Protein 7OOM (pdb70)

Solvent-accessible surface area: 10851 Å² total; per-residue (Å²): 33,41,105,72,81,108,39,6,57,44,0,0,146,28,0,21,62,43,0,90,92,51,74,39,21,53,92,79,6,10,38,5,0,46,22,0,0,40,1,0,6,82,11,48,112,217,96,42,176,15,27,45,59,0,9,31,1,0,0,0,0,0,0,0,0,0,0,17,25,44,16,105,56,83,23,27,113,132,18,14,77,31,0,4,76,5,0,83,74,0,0,82,87,40,53,71,44,45,36,110,49,5,5,109,1,0,57,65,0,6,117,29,0,50,138,10,110,22,33,181,57,78,81,95,120,35,3,72,38,3,0,157,26,0,21,67,35,0,91,93,50,64,39,17,53,91,88,5,13,93,2,0,56,52,6,0,64,25,0,24,124,1,17,72,92,1,63,47,191,121,61,27,173,16,1,42,68,0,3,35,0,0,0,0,0,0,0,0,0,0,0,16,21,50,12,96,48,83,44,23,121,129,16,12,84,33,0,2,82,3,0,73,70,0,4,91,89,35,72,60,49,50,51,76,60,6,0,91,2,0,45,37,1,0,110,19,0,58,150,14,119,23,28,144,169

B-factor: mean 28.58, std 12.93, range [10.15, 85.31]

Nearest PDB structures (foldseek):
  7oom-assembly1_B  TM=1.008E+00  e=5.557E-17  Trichonephila clavipes
  7oom-assembly1_A  TM=9.884E-01  e=1.045E-13  Trichonephila clavipes
  7a0o-assembly1_B  TM=9.320E-01  e=1.085E-11  Trichonephila clavipes
  7a0i-assembly1_A  TM=8.423E-01  e=6.547E-11  Trichonephila clavipes
  8gs7-assembly1_A  TM=8.095E-01  e=1.715E-04  Trichonephila clavipes

Sequence (245 aa):
PFSNPNTAEAFARSFVSNIVSSGEFGAQGAEDFDDIIQSLIQAQSHDTKAKAKAMQVALASSSIAELVIIAESSGGDVQQRKTNVISNNALRNALMSTTGSPNNEEFVHEVQDLIQMLSQEQINEFSNPNTAEEAFARSFVSSNIVSSSGEFGAQGAEDFDDIIQSLIQAQSMMGKGRHDTKAKAKAMQVALASSSIAELVIIAESSGGDVQRKTNVISNALRNALMSSTTGSPNNEEFVHEVQDLIQMLSQEQINEV

Structure (mmCIF, N/CA/C/O backbone):
data_7OOM
#
_entry.id   7OOM
#
_cell.length_a   41.878
_cell.length_b   58.890
_cell.length_c   46.330
_cell.angle_alpha   90.000
_cell.angle_beta   106.650
_cell.angle_gamma   90.000
#
_symmetry.space_group_name_H-M   'P 1 21 1'
#
loop_
_entity.id
_entity.type
_entity.pdbx_description
1 polymer 'Flagelliform spidroin variant 1'
2 water water
#
loop_
_atom_site.group_PDB
_atom_site.id
_atom_site.type_symbol
_atom_site.label_atom_id
_atom_site.label_alt_id
_atom_site.label_comp_id
_atom_site.label_asym_id
_atom_site.label_entity_id
_atom_site.label_seq_id
_atom_site.pdbx_PDB_ins_code
_atom_site.Cartn_x
_atom_site.Cartn_y
_atom_site.Cartn_z
_atom_site.occupancy
_atom_site.B_iso_or_equiv
_atom_site.auth_seq_id
_atom_site.auth_comp_id
_atom_site.auth_asym_id
_atom_site.auth_atom_id
_atom_site.pdbx_PDB_model_num
ATOM 1 N N . PRO A 1 10 ? 21.984 -4.977 25.504 1.00 62.42 10 PRO A N 1
ATOM 2 C CA . PRO A 1 10 ? 21.224 -6.160 25.066 1.00 60.94 10 PRO A CA 1
ATOM 3 C C . PRO A 1 10 ? 21.633 -6.772 23.719 1.00 57.93 10 PRO A C 1
ATOM 4 O O . PRO A 1 10 ? 21.214 -7.883 23.458 1.00 55.45 10 PRO A O 1
ATOM 8 N N . PHE A 1 11 ? 22.368 -6.041 22.880 1.00 57.11 11 PHE A N 1
ATOM 9 C CA . PHE A 1 11 ? 22.798 -6.506 21.531 1.00 62.79 11 PHE A CA 1
ATOM 10 C C . PHE A 1 11 ? 24.215 -7.088 21.657 1.00 62.04 11 PHE A C 1
ATOM 11 O O . PHE A 1 11 ? 24.890 -7.294 20.644 1.00 57.99 11 PHE A O 1
ATOM 19 N N . SER A 1 12 ? 24.621 -7.389 22.896 1.00 66.72 12 SER A N 1
ATOM 20 C CA . SER A 1 12 ? 25.892 -8.071 23.259 1.00 72.34 12 SER A CA 1
ATOM 21 C C . SER A 1 12 ? 25.867 -9.503 22.715 1.00 68.89 12 SER A C 1
ATOM 22 O O . SER A 1 12 ? 26.706 -9.848 21.855 1.00 74.89 12 SER A O 1
ATOM 25 N N . ASN A 1 13 ? 24.907 -10.277 23.215 1.00 60.73 13 ASN A N 1
ATOM 26 C CA . ASN A 1 13 ? 24.676 -11.714 22.938 1.00 57.74 13 ASN A CA 1
ATOM 27 C C . ASN A 1 13 ? 23.706 -11.819 21.762 1.00 46.52 13 ASN A C 1
ATOM 28 O O . ASN A 1 13 ? 22.626 -11.240 21.811 1.00 40.85 13 ASN A O 1
ATOM 33 N N . PRO A 1 14 ? 24.004 -12.590 20.694 1.00 40.68 14 PRO A N 1
ATOM 34 C CA . PRO A 1 14 ? 23.001 -12.874 19.670 1.00 42.93 14 PRO A CA 1
ATOM 35 C C . PRO A 1 14 ? 21.736 -13.561 20.218 1.00 40.99 14 PRO A C 1
ATOM 36 O O . PRO A 1 14 ? 20.697 -13.395 19.606 1.00 35.72 14 PRO A O 1
ATOM 40 N N . ASN A 1 15 ? 21.816 -14.267 21.353 1.00 37.54 15 ASN A N 1
ATOM 41 C CA . ASN A 1 15 ? 20.631 -14.937 21.968 1.00 39.14 15 ASN A CA 1
ATOM 42 C C . ASN A 1 15 ? 19.773 -13.945 22.774 1.00 32.06 15 ASN A C 1
ATOM 43 O O . ASN A 1 15 ? 18.519 -14.025 22.716 1.00 29.16 15 ASN A O 1
ATOM 48 N N . THR A 1 16 ? 20.400 -13.061 23.543 1.00 28.34 16 THR A N 1
ATOM 49 C CA . THR A 1 16 ? 19.732 -11.919 24.211 1.00 28.05 16 THR A CA 1
ATOM 50 C C . THR A 1 16 ? 19.010 -11.071 23.159 1.00 29.26 16 THR A C 1
ATOM 51 O O . THR A 1 16 ? 17.849 -10.639 23.409 1.00 23.16 16 THR A O 1
ATOM 55 N N . ALA A 1 17 ? 19.684 -10.801 22.039 1.00 28.42 17 ALA A N 1
ATOM 56 C CA . ALA A 1 17 ? 19.115 -9.961 20.953 1.00 27.32 17 ALA A CA 1
ATOM 57 C C . ALA A 1 17 ? 17.862 -10.655 20.405 1.00 26.23 17 ALA A C 1
ATOM 58 O O . ALA A 1 17 ? 16.808 -10.009 20.351 1.00 29.66 17 ALA A O 1
ATOM 60 N N . GLU A 1 18 ? 17.970 -11.942 20.058 1.00 28.94 18 GLU A N 1
ATOM 61 C CA . GLU A 1 18 ? 16.848 -12.793 19.571 1.00 31.46 18 GLU A CA 1
ATOM 62 C C . GLU A 1 18 ? 15.695 -12.741 20.601 1.00 30.59 18 GLU A C 1
ATOM 63 O O . GLU A 1 18 ? 14.511 -12.641 20.189 1.00 26.07 18 GLU A O 1
ATOM 69 N N . ALA A 1 19 ? 15.999 -12.795 21.906 1.00 26.38 19 ALA A N 1
ATOM 70 C CA . ALA A 1 19 ? 14.976 -12.859 22.970 1.00 27.36 19 ALA A CA 1
ATOM 71 C C . ALA A 1 19 ? 14.281 -11.500 23.137 1.00 24.45 19 ALA A C 1
ATOM 72 O O . ALA A 1 19 ? 13.045 -11.452 23.251 1.00 25.37 19 ALA A O 1
ATOM 74 N N . PHE A 1 20 ? 15.035 -10.405 23.109 1.00 25.22 20 PHE A N 1
ATOM 75 C CA . PHE A 1 20 ? 14.512 -9.017 23.104 1.00 24.82 20 PHE A CA 1
ATOM 76 C C . PHE A 1 20 ? 13.537 -8.777 21.923 1.00 26.44 20 PHE A C 1
ATOM 77 O O . PHE A 1 20 ? 12.432 -8.164 22.113 1.00 24.11 20 PHE A O 1
ATOM 85 N N . ALA A 1 21 ? 13.928 -9.204 20.724 1.00 26.22 21 ALA A N 1
ATOM 86 C CA . ALA A 1 21 ? 13.139 -9.029 19.486 1.00 27.46 21 ALA A CA 1
ATOM 87 C C . ALA A 1 21 ? 11.789 -9.721 19.659 1.00 30.14 21 ALA A C 1
ATOM 88 O O . ALA A 1 21 ? 10.756 -9.026 19.459 1.00 30.92 21 ALA A O 1
ATOM 90 N N . ARG A 1 22 ? 11.787 -11.011 20.050 1.00 26.35 22 ARG A N 1
ATOM 91 C CA . ARG A 1 22 ? 10.541 -11.801 20.267 1.00 25.80 22 ARG A CA 1
ATOM 92 C C . ARG A 1 22 ? 9.646 -11.053 21.268 1.00 22.33 22 ARG A C 1
ATOM 93 O O . ARG A 1 22 ? 8.441 -10.915 21.035 1.00 22.10 22 ARG A O 1
ATOM 101 N N . SER A 1 23 ? 10.209 -10.558 22.362 1.00 23.03 23 SER A N 1
ATOM 102 C CA . SER A 1 23 ? 9.473 -9.897 23.452 1.00 23.30 23 SER A CA 1
ATOM 103 C C . SER A 1 23 ? 8.943 -8.528 23.000 1.00 21.88 23 SER A C 1
ATOM 104 O O . SER A 1 23 ? 7.786 -8.199 23.351 1.00 21.00 23 SER A O 1
ATOM 107 N N . PHE A 1 24 ? 9.720 -7.747 22.243 1.00 19.58 24 PHE A N 1
ATOM 108 C CA . PHE A 1 24 ? 9.274 -6.422 21.720 1.00 21.97 24 PHE A CA 1
ATOM 109 C C . PHE A 1 24 ? 8.053 -6.603 20.786 1.00 19.63 24 PHE A C 1
ATOM 110 O O . PHE A 1 24 ? 7.041 -5.890 20.956 1.00 19.76 24 PHE A O 1
ATOM 118 N N . VAL A 1 25 ? 8.141 -7.532 19.848 1.00 20.61 25 VAL A N 1
ATOM 119 C CA . VAL A 1 25 ? 7.084 -7.811 18.831 1.00 22.55 25 VAL A CA 1
ATOM 120 C C . VAL A 1 25 ? 5.830 -8.292 19.588 1.00 24.23 25 VAL A C 1
ATOM 121 O O . VAL A 1 25 ? 4.723 -7.805 19.311 1.00 17.63 25 VAL A O 1
ATOM 125 N N . SER A 1 26 ? 5.986 -9.137 20.614 1.00 22.47 26 SER A N 1
ATOM 126 C CA . SER A 1 26 ? 4.839 -9.534 21.464 1.00 23.56 26 SER A CA 1
ATOM 127 C C . SER A 1 26 ? 4.197 -8.292 22.105 1.00 21.59 26 SER A C 1
ATOM 128 O O . SER A 1 26 ? 2.935 -8.188 22.188 1.00 22.87 26 SER A O 1
ATOM 131 N N . ASN A 1 27 ? 4.998 -7.336 22.562 1.00 20.53 27 ASN A N 1
ATOM 132 C CA . ASN A 1 27 ? 4.482 -6.108 23.228 1.00 21.42 27 ASN A CA 1
ATOM 133 C C . ASN A 1 27 ? 3.721 -5.259 22.203 1.00 21.63 27 ASN A C 1
ATOM 134 O O . ASN A 1 27 ? 2.705 -4.646 22.556 1.00 21.48 27 ASN A O 1
ATOM 139 N N . ILE A 1 28 ? 4.201 -5.249 20.964 1.00 21.62 28 ILE A N 1
ATOM 140 C CA . ILE A 1 28 ? 3.526 -4.521 19.841 1.00 20.96 28 ILE A CA 1
ATOM 141 C C . ILE A 1 28 ? 2.161 -5.175 19.564 1.00 21.92 28 ILE A C 1
ATOM 142 O O . ILE A 1 28 ? 1.140 -4.443 19.529 1.00 24.82 28 ILE A O 1
ATOM 147 N N . VAL A 1 29 ? 2.140 -6.492 19.417 1.00 25.43 29 VAL A N 1
ATOM 148 C CA . VAL A 1 29 ? 0.883 -7.264 19.156 1.00 26.23 29 VAL A CA 1
ATOM 149 C C . VAL A 1 29 ? -0.109 -6.954 20.283 1.00 28.07 29 VAL A C 1
ATOM 150 O O . VAL A 1 29 ? -1.287 -6.651 19.996 1.00 26.69 29 VAL A O 1
ATOM 154 N N . SER A 1 30 ? 0.330 -6.960 21.543 1.00 27.18 30 SER A N 1
ATOM 155 C CA . SER A 1 30 ? -0.595 -6.847 22.693 1.00 28.57 30 SER A CA 1
ATOM 156 C C . SER A 1 30 ? -1.160 -5.437 22.810 1.00 26.52 30 SER A C 1
ATOM 157 O O . SER A 1 30 ? -2.104 -5.286 23.556 1.00 27.18 30 SER A O 1
ATOM 160 N N . SER A 1 31 ? -0.549 -4.399 22.211 1.00 24.63 31 SER A N 1
ATOM 161 C CA . SER A 1 31 ? -0.961 -2.992 22.436 1.00 22.34 31 SER A CA 1
ATOM 162 C C . SER A 1 31 ? -2.364 -2.700 21.876 1.00 23.41 31 SER A C 1
ATOM 163 O O . SER A 1 31 ? -2.979 -1.722 22.331 1.00 25.70 31 SER A O 1
ATOM 166 N N . GLY A 1 32 ? -2.775 -3.406 20.831 1.00 25.20 32 GLY A N 1
ATOM 167 C CA . GLY A 1 32 ? -3.984 -3.101 20.019 1.00 26.52 32 GLY A CA 1
ATOM 168 C C . GLY A 1 32 ? -3.847 -1.876 19.120 1.00 27.26 32 GLY A C 1
ATOM 169 O O . GLY A 1 32 ? -4.894 -1.372 18.616 1.00 25.18 32 GLY A O 1
ATOM 170 N N . GLU A 1 33 ? -2.632 -1.359 18.919 1.00 25.46 33 GLU A N 1
ATOM 171 C CA . GLU A 1 33 ? -2.392 -0.122 18.120 1.00 26.88 33 GLU A CA 1
ATOM 172 C C . GLU A 1 33 ? -1.999 -0.501 16.688 1.00 28.71 33 GLU A C 1
ATOM 173 O O . GLU A 1 33 ? -2.085 0.374 15.795 1.00 27.23 33 GLU A O 1
ATOM 179 N N . PHE A 1 34 ? -1.536 -1.737 16.476 1.00 25.17 34 PHE A N 1
ATOM 180 C CA . PHE A 1 34 ? -1.027 -2.196 15.160 1.00 27.65 34 PHE A CA 1
ATOM 181 C C . PHE A 1 34 ? -1.748 -3.476 14.741 1.00 27.46 34 PHE A C 1
ATOM 182 O O . PHE A 1 34 ? -1.936 -4.403 15.505 1.00 31.24 34 PHE A O 1
ATOM 190 N N . GLY A 1 35 ? -2.124 -3.540 13.486 1.00 26.73 35 GLY A N 1
ATOM 191 C CA . GLY A 1 35 ? -2.760 -4.724 12.927 1.00 26.44 35 GLY A CA 1
ATOM 192 C C . GLY A 1 35 ? -1.719 -5.809 12.729 1.00 27.68 35 GLY A C 1
ATOM 193 O O . GLY A 1 35 ? -0.552 -5.629 13.198 1.00 24.92 35 GLY A O 1
ATOM 194 N N . ALA A 1 36 ? -2.167 -6.864 12.069 1.00 27.91 36 ALA A N 1
ATOM 195 C CA . ALA A 1 36 ? -1.396 -8.015 11.580 1.00 28.55 36 ALA A CA 1
ATOM 196 C C . ALA A 1 36 ? -0.179 -7.499 10.812 1.00 29.74 36 ALA A C 1
ATOM 197 O O . ALA A 1 36 ? 0.917 -7.883 11.158 1.00 26.47 36 ALA A O 1
ATOM 199 N N . GLN A 1 37 ? -0.391 -6.627 9.829 1.00 33.32 37 GLN A N 1
ATOM 200 C CA . GLN A 1 37 ? 0.676 -6.277 8.855 1.00 34.46 37 GLN A CA 1
ATOM 201 C C . GLN A 1 37 ? 1.688 -5.377 9.578 1.00 28.49 37 GLN A C 1
ATOM 202 O O . GLN A 1 37 ? 2.877 -5.543 9.325 1.00 26.75 37 GLN A O 1
ATOM 208 N N . GLY A 1 38 ? 1.229 -4.461 10.435 1.00 24.93 38 GLY A N 1
ATOM 209 C CA . GLY A 1 38 ? 2.097 -3.585 11.234 1.00 25.27 38 GLY A CA 1
ATOM 210 C C . GLY A 1 38 ? 3.006 -4.370 12.166 1.00 24.19 38 GLY A C 1
ATOM 211 O O . GLY A 1 38 ? 4.225 -4.109 12.190 1.00 20.35 38 GLY A O 1
ATOM 212 N N . ALA A 1 39 ? 2.475 -5.341 12.914 1.00 21.48 39 ALA A N 1
ATOM 213 C CA . ALA A 1 39 ? 3.311 -6.150 13.831 1.00 23.63 39 ALA A CA 1
ATOM 214 C C . ALA A 1 39 ? 4.360 -6.946 13.030 1.00 22.50 39 ALA A C 1
ATOM 215 O O . ALA A 1 39 ? 5.535 -7.007 13.480 1.00 23.03 39 ALA A O 1
ATOM 217 N N . GLU A 1 40 ? 3.945 -7.517 11.903 1.00 22.44 40 GLU A N 1
ATOM 218 C CA . GLU A 1 40 ? 4.784 -8.268 10.940 1.00 25.71 40 GLU A CA 1
ATOM 219 C C . GLU A 1 40 ? 5.872 -7.335 10.386 1.00 21.96 40 GLU A C 1
ATOM 220 O O . GLU A 1 40 ? 7.023 -7.792 10.297 1.00 21.14 40 GLU A O 1
ATOM 226 N N . ASP A 1 41 ? 5.524 -6.074 10.080 1.00 22.20 41 ASP A N 1
ATOM 227 C CA . ASP A 1 41 ? 6.495 -5.063 9.565 1.00 20.72 41 ASP A CA 1
ATOM 228 C C . ASP A 1 41 ? 7.596 -4.976 10.631 1.00 20.09 41 ASP A C 1
ATOM 229 O O . ASP A 1 41 ? 8.801 -5.183 10.304 1.00 19.71 41 ASP A O 1
ATOM 234 N N . PHE A 1 42 ? 7.233 -4.727 11.896 1.00 19.23 42 PHE A N 1
ATOM 235 C CA . PHE A 1 42 ? 8.252 -4.592 12.957 1.00 18.73 42 PHE A CA 1
ATOM 236 C C . PHE A 1 42 ? 9.056 -5.886 12.996 1.00 18.10 42 PHE A C 1
ATOM 237 O O . PHE A 1 42 ? 10.251 -5.820 13.222 1.00 16.16 42 PHE A O 1
ATOM 245 N N . ASP A 1 43 ? 8.391 -7.042 12.928 1.00 19.12 43 ASP A N 1
ATOM 246 C CA . ASP A 1 43 ? 9.090 -8.329 13.164 1.00 21.18 43 ASP A CA 1
ATOM 247 C C . ASP A 1 43 ? 10.131 -8.531 12.063 1.00 19.36 43 ASP A C 1
ATOM 248 O O . ASP A 1 43 ? 11.255 -8.930 12.413 1.00 20.04 43 ASP A O 1
ATOM 253 N N . ASP A 1 44 ? 9.731 -8.313 10.804 1.00 17.75 44 ASP A N 1
ATOM 254 C CA . ASP A 1 44 ? 10.591 -8.565 9.621 1.00 18.59 44 ASP A CA 1
ATOM 255 C C . ASP A 1 44 ? 11.814 -7.646 9.787 1.00 17.67 44 ASP A C 1
ATOM 256 O O . ASP A 1 44 ? 12.990 -8.056 9.508 1.00 13.29 44 ASP A O 1
ATOM 261 N N . ILE A 1 45 ? 11.577 -6.411 10.222 1.00 16.25 45 ILE A N 1
ATOM 262 C CA . ILE A 1 45 ? 12.671 -5.400 10.176 1.00 16.53 45 ILE A CA 1
ATOM 263 C C . ILE A 1 45 ? 13.634 -5.678 11.330 1.00 15.63 45 ILE A C 1
ATOM 264 O O . ILE A 1 45 ? 14.862 -5.691 11.136 1.00 16.74 45 ILE A O 1
ATOM 269 N N . ILE A 1 46 ? 13.093 -5.937 12.515 1.00 17.64 46 ILE A N 1
ATOM 270 C CA . ILE A 1 46 ? 13.936 -6.118 13.724 1.00 20.37 46 ILE A CA 1
ATOM 271 C C . ILE A 1 46 ? 14.722 -7.432 13.543 1.00 19.39 46 ILE A C 1
ATOM 272 O O . ILE A 1 46 ? 15.942 -7.468 13.885 1.00 18.91 46 ILE A O 1
ATOM 277 N N . GLN A 1 47 ? 14.075 -8.456 12.979 1.00 23.34 47 GLN A N 1
ATOM 278 C CA . GLN A 1 47 ? 14.697 -9.814 12.835 1.00 23.17 47 GLN A CA 1
ATOM 279 C C . GLN A 1 47 ? 15.885 -9.693 11.872 1.00 24.33 47 GLN A C 1
ATOM 280 O O . GLN A 1 47 ? 16.966 -10.235 12.129 1.00 23.93 47 GLN A O 1
ATOM 286 N N . SER A 1 48 ? 15.685 -8.951 10.793 1.00 23.20 48 SER A N 1
ATOM 287 C CA . SER A 1 48 ? 16.682 -8.701 9.740 1.00 23.24 48 SER A CA 1
ATOM 288 C C . SER A 1 48 ? 17.878 -7.989 10.351 1.00 20.16 48 SER A C 1
ATOM 289 O O . SER A 1 48 ? 19.038 -8.354 10.087 1.00 20.41 48 SER A O 1
ATOM 292 N N . LEU A 1 49 ? 17.619 -6.946 11.101 1.00 19.33 49 LEU A N 1
ATOM 293 C CA . LEU A 1 49 ? 18.765 -6.149 11.590 1.00 22.61 49 LEU A CA 1
ATOM 294 C C . LEU A 1 49 ? 19.496 -6.915 12.696 1.00 22.02 49 LEU A C 1
ATOM 295 O O . LEU A 1 49 ? 20.721 -6.805 12.763 1.00 21.62 49 LEU A O 1
ATOM 300 N N . ILE A 1 50 ? 18.771 -7.682 13.516 1.00 22.56 50 ILE A N 1
ATOM 301 C CA . ILE A 1 50 ? 19.385 -8.494 14.609 1.00 27.81 50 ILE A CA 1
ATOM 302 C C . ILE A 1 50 ? 20.320 -9.486 13.938 1.00 24.66 50 ILE A C 1
ATOM 303 O O . ILE A 1 50 ? 21.473 -9.613 14.375 1.00 25.70 50 ILE A O 1
ATOM 308 N N . GLN A 1 51 ? 19.848 -10.143 12.882 1.00 28.38 51 GLN A N 1
ATOM 309 C CA . GLN A 1 51 ? 20.610 -11.212 12.188 1.00 34.30 51 GLN A CA 1
ATOM 310 C C . GLN A 1 51 ? 21.878 -10.620 11.567 1.00 38.45 51 GLN A C 1
ATOM 311 O O . GLN A 1 51 ? 22.933 -11.257 11.722 1.00 39.11 51 GLN A O 1
ATOM 317 N N . ALA A 1 52 ? 21.775 -9.456 10.920 1.00 40.68 52 ALA A N 1
ATOM 318 C CA . ALA A 1 52 ? 22.908 -8.698 10.330 1.00 47.67 52 ALA A CA 1
ATOM 319 C C . ALA A 1 52 ? 23.943 -8.323 11.405 1.00 50.86 52 ALA A C 1
ATOM 320 O O . ALA A 1 52 ? 25.137 -8.449 11.111 1.00 56.79 52 ALA A O 1
ATOM 322 N N . GLN A 1 53 ? 23.510 -7.865 12.586 1.00 46.91 53 GLN A N 1
ATOM 323 C CA . GLN A 1 53 ? 24.416 -7.431 13.683 1.00 50.08 53 GLN A CA 1
ATOM 324 C C . GLN A 1 53 ? 25.451 -8.522 13.965 1.00 51.73 53 GLN A C 1
ATOM 325 O O . GLN A 1 53 ? 26.448 -8.199 14.625 1.00 54.89 53 GLN A O 1
ATOM 331 N N . SER A 1 54 ? 25.218 -9.759 13.517 1.00 49.79 54 SER A N 1
ATOM 332 C CA . SER A 1 54 ? 26.213 -10.866 13.543 1.00 53.30 54 SER A CA 1
ATOM 333 C C . SER A 1 54 ? 27.187 -10.699 12.374 1.00 52.24 54 SER A C 1
ATOM 334 O O . SER A 1 54 ? 28.212 -10.037 12.604 1.00 48.84 54 SER A O 1
ATOM 337 N N . HIS A 1 60 ? 35.985 -9.558 12.834 1.00 63.05 60 HIS A N 1
ATOM 338 C CA . HIS A 1 60 ? 36.020 -9.208 14.281 1.00 63.55 60 HIS A CA 1
ATOM 339 C C . HIS A 1 60 ? 35.353 -7.844 14.537 1.00 57.03 60 HIS A C 1
ATOM 340 O O . HIS A 1 60 ? 35.492 -6.910 13.706 1.00 46.63 60 HIS A O 1
ATOM 347 N N . ASP A 1 61 ? 34.666 -7.727 15.673 1.00 48.20 61 ASP A N 1
ATOM 348 C CA . ASP A 1 61 ? 33.833 -6.545 16.014 1.00 47.91 61 ASP A CA 1
ATOM 349 C C . ASP A 1 61 ? 34.770 -5.374 16.346 1.00 41.24 61 ASP A C 1
ATOM 350 O O . ASP A 1 61 ? 35.890 -5.594 16.855 1.00 36.32 61 ASP A O 1
ATOM 355 N N . THR A 1 62 ? 34.337 -4.156 16.059 1.00 34.43 62 THR A N 1
ATOM 356 C CA . THR A 1 62 ? 34.937 -2.932 16.613 1.00 27.41 62 THR A CA 1
ATOM 357 C C . THR A 1 62 ? 33.830 -2.178 17.354 1.00 26.02 62 THR A C 1
ATOM 358 O O . THR A 1 62 ? 32.641 -2.427 17.062 1.00 21.92 62 THR A O 1
ATOM 362 N N . LYS A 1 63 ? 34.195 -1.310 18.291 1.00 23.76 63 LYS A N 1
ATOM 363 C CA . LYS A 1 63 ? 33.223 -0.409 18.951 1.00 23.96 63 LYS A CA 1
ATOM 364 C C . LYS A 1 63 ? 32.471 0.423 17.896 1.00 21.06 63 LYS A C 1
ATOM 365 O O . LYS A 1 63 ? 31.247 0.668 18.103 1.00 20.08 63 LYS A O 1
ATOM 371 N N . ALA A 1 64 ? 33.162 0.985 16.911 1.00 18.56 64 ALA A N 1
ATOM 372 C CA . ALA A 1 64 ? 32.527 1.804 15.843 1.00 18.87 64 ALA A CA 1
ATOM 373 C C . ALA A 1 64 ? 31.385 1.018 15.166 1.00 18.70 64 ALA A C 1
ATOM 374 O O . ALA A 1 64 ? 30.309 1.586 14.899 1.00 15.44 64 ALA A O 1
ATOM 376 N N . LYS A 1 65 ? 31.623 -0.244 14.823 1.00 18.23 65 LYS A N 1
ATOM 377 C CA . LYS A 1 65 ? 30.629 -1.069 14.072 1.00 19.12 65 LYS A CA 1
ATOM 378 C C . LYS A 1 65 ? 29.425 -1.375 14.971 1.00 17.31 65 LYS A C 1
ATOM 379 O O . LYS A 1 65 ? 28.261 -1.415 14.487 1.00 16.45 65 LYS A O 1
ATOM 385 N N . ALA A 1 66 ? 29.677 -1.641 16.234 1.00 16.32 66 ALA A N 1
ATOM 386 C CA . ALA A 1 66 ? 28.613 -1.904 17.216 1.00 18.90 66 ALA A CA 1
ATOM 387 C C . ALA A 1 66 ? 27.735 -0.664 17.292 1.00 17.21 66 ALA A C 1
ATOM 388 O O . ALA A 1 66 ? 26.500 -0.818 17.329 1.00 18.07 66 ALA A O 1
ATOM 390 N N . LYS A 1 67 ? 28.337 0.523 17.371 1.00 17.65 67 LYS A N 1
ATOM 391 C CA . LYS A 1 67 ? 27.539 1.771 17.450 1.00 16.82 67 LYS A CA 1
ATOM 392 C C . LYS A 1 67 ? 26.690 1.884 16.169 1.00 15.40 67 LYS A C 1
ATOM 393 O O . LYS A 1 67 ? 25.518 2.236 16.265 1.00 14.58 67 LYS A O 1
ATOM 399 N N . ALA A 1 68 ? 27.233 1.554 14.997 1.00 13.01 68 ALA A N 1
ATOM 400 C CA . ALA A 1 68 ? 26.546 1.766 13.695 1.00 14.38 68 ALA A CA 1
ATOM 401 C C . ALA A 1 68 ? 25.324 0.857 13.662 1.00 14.08 68 ALA A C 1
ATOM 402 O O . ALA A 1 68 ? 24.266 1.280 13.218 1.00 12.97 68 ALA A O 1
ATOM 404 N N . MET A 1 69 ? 25.509 -0.374 14.097 1.00 15.13 69 MET A N 1
ATOM 405 C CA . MET A 1 69 ? 24.395 -1.352 14.111 1.00 15.21 69 MET A CA 1
ATOM 406 C C . MET A 1 69 ? 23.312 -0.952 15.121 1.00 14.68 69 MET A C 1
ATOM 407 O O . MET A 1 69 ? 22.133 -1.203 14.805 1.00 15.50 69 MET A O 1
ATOM 412 N N . GLN A 1 70 ? 23.670 -0.404 16.277 1.00 15.37 70 GLN A N 1
ATOM 413 C CA . GLN A 1 70 ? 22.678 0.021 17.304 1.00 16.50 70 GLN A CA 1
ATOM 414 C C . GLN A 1 70 ? 21.845 1.176 16.763 1.00 15.14 70 GLN A C 1
ATOM 415 O O . GLN A 1 70 ? 20.612 1.164 16.861 1.00 14.17 70 GLN A O 1
ATOM 421 N N . VAL A 1 71 ? 22.504 2.116 16.107 1.00 13.88 71 VAL A N 1
ATOM 422 C CA . VAL A 1 71 ? 21.798 3.230 15.428 1.00 12.84 71 VAL A CA 1
ATOM 423 C C . VAL A 1 71 ? 20.966 2.723 14.258 1.00 12.09 71 VAL A C 1
ATOM 424 O O . VAL A 1 71 ? 19.870 3.174 14.119 1.00 10.98 71 VAL A O 1
ATOM 428 N N . ALA A 1 72 ? 21.415 1.753 13.480 1.00 12.29 72 ALA A N 1
ATOM 429 C CA . ALA A 1 72 ? 20.630 1.209 12.357 1.00 11.96 72 ALA A CA 1
ATOM 430 C C . ALA A 1 72 ? 19.338 0.606 12.945 1.00 11.84 72 ALA A C 1
ATOM 431 O O . ALA A 1 72 ? 18.258 0.875 12.415 1.00 10.99 72 ALA A O 1
ATOM 433 N N . LEU A 1 73 ? 19.426 -0.055 14.100 1.00 11.99 73 LEU A N 1
ATOM 434 C CA . LEU A 1 73 ? 18.207 -0.711 14.658 1.00 13.69 73 LEU A CA 1
ATOM 435 C C . LEU A 1 73 ? 17.261 0.389 15.163 1.00 13.10 73 LEU A C 1
ATOM 436 O O . LEU A 1 73 ? 16.040 0.288 14.901 1.00 12.62 73 LEU A O 1
ATOM 441 N N . ALA A 1 74 ? 17.795 1.343 15.929 1.00 11.25 74 ALA A N 1
ATOM 442 C CA . ALA A 1 74 ? 17.003 2.474 16.475 1.00 11.54 74 ALA A CA 1
ATOM 443 C C . ALA A 1 74 ? 16.274 3.202 15.340 1.00 12.60 74 ALA A C 1
ATOM 444 O O . ALA A 1 74 ? 15.063 3.545 15.480 1.00 12.94 74 ALA A O 1
ATOM 446 N N A SER A 1 75 ? 17.000 3.509 14.262 0.50 12.27 75 SER A N 1
ATOM 447 N N B SER A 1 75 ? 16.991 3.524 14.261 0.50 12.69 75 SER A N 1
ATOM 448 C CA A SER A 1 75 ? 16.494 4.280 13.088 0.50 12.27 75 SER A CA 1
ATOM 449 C CA B SER A 1 75 ? 16.446 4.283 13.095 0.50 12.93 75 SER A CA 1
ATOM 450 C C A SER A 1 75 ? 15.401 3.491 12.350 0.50 12.11 75 SER A C 1
ATOM 451 C C B SER A 1 75 ? 15.352 3.479 12.391 0.50 12.44 75 SER A C 1
ATOM 452 O O A SER A 1 75 ? 14.441 4.105 11.857 0.50 11.63 75 SER A O 1
ATOM 453 O O B SER A 1 75 ? 14.359 4.071 11.942 0.50 11.88 75 SER A O 1
ATOM 458 N N . SER A 1 76 ? 15.541 2.173 12.248 1.00 13.44 76 SER A N 1
ATOM 459 C CA . SER A 1 76 ? 14.577 1.299 11.548 1.00 13.10 76 SER A CA 1
ATOM 460 C C . SER A 1 76 ? 13.261 1.322 12.344 1.00 13.41 76 SER A C 1
ATOM 461 O O . SER A 1 76 ? 12.147 1.407 11.755 1.00 12.47 76 SER A O 1
ATOM 464 N N . ILE A 1 77 ? 13.356 1.289 13.678 1.00 13.17 77 ILE A N 1
ATOM 465 C CA . ILE A 1 77 ? 12.148 1.250 14.534 1.00 12.78 77 ILE A CA 1
ATOM 466 C C . ILE A 1 77 ? 11.472 2.617 14.404 1.00 12.42 77 ILE A C 1
ATOM 467 O O . ILE A 1 77 ? 10.248 2.677 14.236 1.00 11.70 77 ILE A O 1
ATOM 472 N N . ALA A 1 78 ? 12.246 3.701 14.471 1.00 12.31 78 ALA A N 1
ATOM 473 C CA . ALA A 1 78 ? 11.715 5.072 14.395 1.00 11.41 78 ALA A CA 1
ATOM 474 C C . ALA A 1 78 ? 10.997 5.291 13.060 1.00 12.86 78 ALA A C 1
ATOM 475 O O . ALA A 1 78 ? 9.921 5.951 13.056 1.00 12.34 78 ALA A O 1
ATOM 477 N N . GLU A 1 79 ? 11.612 4.881 11.957 1.00 12.10 79 GLU A N 1
ATOM 478 C CA . GLU A 1 79 ? 11.053 5.073 10.600 1.00 13.65 79 GLU A CA 1
ATOM 479 C C . GLU A 1 79 ? 9.757 4.271 10.445 1.00 13.26 79 GLU A C 1
ATOM 480 O O . GLU A 1 79 ? 8.804 4.801 9.879 1.00 14.48 79 GLU A O 1
ATOM 486 N N . LEU A 1 80 ? 9.666 3.085 11.034 1.00 14.99 80 LEU A N 1
ATOM 487 C CA . LEU A 1 80 ? 8.403 2.308 11.006 1.00 15.06 80 LEU A CA 1
ATOM 488 C C . LEU A 1 80 ? 7.296 3.027 11.742 1.00 14.47 80 LEU A C 1
ATOM 489 O O . LEU A 1 80 ? 6.159 3.025 11.226 1.00 16.25 80 LEU A O 1
ATOM 494 N N . VAL A 1 81 ? 7.576 3.621 12.895 1.00 14.47 81 VAL A N 1
ATOM 495 C CA . VAL A 1 81 ? 6.540 4.426 13.613 1.00 15.79 81 VAL A CA 1
ATOM 496 C C . VAL A 1 81 ? 5.925 5.465 12.667 1.00 15.68 81 VAL A C 1
ATOM 497 O O . VAL A 1 81 ? 4.702 5.617 12.632 1.00 17.44 81 VAL A O 1
ATOM 501 N N A ILE A 1 82 ? 6.765 6.232 11.977 0.50 15.39 82 ILE A N 1
ATOM 502 N N B ILE A 1 82 ? 6.773 6.232 11.984 0.50 15.05 82 ILE A N 1
ATOM 503 C CA A ILE A 1 82 ? 6.315 7.288 11.032 0.50 14.50 82 ILE A CA 1
ATOM 504 C CA B ILE A 1 82 ? 6.348 7.284 11.022 0.50 13.98 82 ILE A CA 1
ATOM 505 C C A ILE A 1 82 ? 5.571 6.634 9.854 0.50 14.37 82 ILE A C 1
ATOM 506 C C B ILE A 1 82 ? 5.582 6.637 9.857 0.50 14.09 82 ILE A C 1
ATOM 507 O O A ILE A 1 82 ? 4.424 7.032 9.580 0.50 14.20 82 ILE A O 1
ATOM 508 O O B ILE A 1 82 ? 4.445 7.058 9.582 0.50 14.06 82 ILE A O 1
ATOM 517 N N . ALA A 1 83 ? 6.150 5.616 9.223 1.00 12.82 83 ALA A N 1
ATOM 518 C CA . ALA A 1 83 ? 5.567 4.988 8.023 1.00 12.41 83 ALA A CA 1
ATOM 519 C C . ALA A 1 83 ? 4.233 4.307 8.395 1.00 12.67 83 ALA A C 1
ATOM 520 O O . ALA A 1 83 ? 3.350 4.214 7.562 1.00 14.78 83 ALA A O 1
ATOM 522 N N . GLU A 1 84 ? 4.082 3.824 9.615 1.00 12.51 84 GLU A N 1
ATOM 523 C CA . GLU A 1 84 ? 2.833 3.140 10.006 1.00 15.72 84 GLU A CA 1
ATOM 524 C C . GLU A 1 84 ? 1.801 4.201 10.407 1.00 18.11 84 GLU A C 1
ATOM 525 O O . GLU A 1 84 ? 0.620 3.858 10.396 1.00 19.24 84 GLU A O 1
ATOM 531 N N . SER A 1 85 ? 2.243 5.410 10.770 1.00 17.79 85 SER A N 1
ATOM 532 C CA . SER A 1 85 ? 1.346 6.446 11.367 1.00 21.82 85 SER A CA 1
ATOM 533 C C . SER A 1 85 ? 0.717 7.293 10.252 1.00 23.85 85 SER A C 1
ATOM 534 O O . SER A 1 85 ? 1.238 7.318 9.128 1.00 24.39 85 SER A O 1
ATOM 537 N N . SER A 1 86 ? -0.304 8.079 10.585 1.00 25.11 86 SER A N 1
ATOM 538 C CA . SER A 1 86 ? -0.949 9.030 9.646 1.00 25.02 86 SER A CA 1
ATOM 539 C C . SER A 1 86 ? -0.733 10.480 10.092 1.00 27.53 86 SER A C 1
ATOM 540 O O . SER A 1 86 ? -1.704 11.263 10.012 1.00 27.36 86 SER A O 1
ATOM 543 N N . GLY A 1 87 ? 0.461 10.838 10.584 1.00 27.21 87 GLY A N 1
ATOM 544 C CA . GLY A 1 87 ? 0.747 12.218 11.055 1.00 27.71 87 GLY A CA 1
ATOM 545 C C . GLY A 1 87 ? 0.218 12.499 12.456 1.00 29.20 87 GLY A C 1
ATOM 546 O O . GLY A 1 87 ? 1.024 12.477 13.394 1.00 32.21 87 GLY A O 1
ATOM 547 N N . GLY A 1 88 ? -1.100 12.691 12.614 1.00 28.97 88 GLY A N 1
ATOM 548 C CA . GLY A 1 88 ? -1.756 13.124 13.863 1.00 28.66 88 GLY A CA 1
ATOM 549 C C . GLY A 1 88 ? -1.662 12.083 14.975 1.00 29.78 88 GLY A C 1
ATOM 550 O O . GLY A 1 88 ? -1.717 12.474 16.154 1.00 31.73 88 GLY A O 1
ATOM 551 N N . ASP A 1 89 ? -1.489 10.798 14.644 1.00 24.93 89 ASP A N 1
ATOM 552 C CA . ASP A 1 89 ? -1.308 9.711 15.649 1.00 24.85 89 ASP A CA 1
ATOM 553 C C . ASP A 1 89 ? 0.170 9.376 15.911 1.00 22.84 89 ASP A C 1
ATOM 554 O O . ASP A 1 89 ? 0.394 8.359 16.571 1.00 21.66 89 ASP A O 1
ATOM 559 N N . VAL A 1 90 ? 1.135 10.185 15.470 1.00 23.42 90 VAL A N 1
ATOM 560 C CA . VAL A 1 90 ? 2.577 9.853 15.691 1.00 23.12 90 VAL A CA 1
ATOM 561 C C . VAL A 1 90 ? 2.896 9.880 17.203 1.00 20.34 90 VAL A C 1
ATOM 562 O O . VAL A 1 90 ? 3.677 9.044 17.664 1.00 17.44 90 VAL A O 1
ATOM 566 N N A GLN A 1 91 ? 2.327 10.807 17.968 0.50 21.02 91 GLN A N 1
ATOM 567 N N B GLN A 1 91 ? 2.317 10.831 17.948 0.50 20.59 91 GLN A N 1
ATOM 568 C CA A GLN A 1 91 ? 2.620 10.880 19.423 0.50 22.98 91 GLN A CA 1
ATOM 569 C CA B GLN A 1 91 ? 2.507 10.983 19.422 0.50 22.32 91 GLN A CA 1
ATOM 570 C C A GLN A 1 91 ? 2.063 9.625 20.106 0.50 21.88 91 GLN A C 1
ATOM 571 C C B GLN A 1 91 ? 2.039 9.690 20.109 0.50 21.52 91 GLN A C 1
ATOM 572 O O A GLN A 1 91 ? 2.772 9.014 20.924 0.50 20.78 91 GLN A O 1
ATOM 573 O O B GLN A 1 91 ? 2.788 9.124 20.921 0.50 21.15 91 GLN A O 1
ATOM 584 N N . AR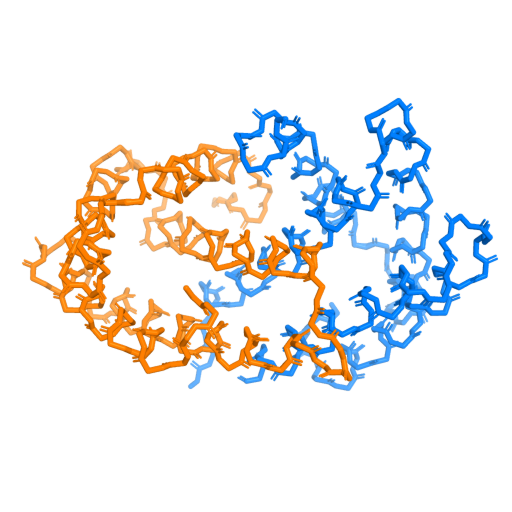G A 1 92 ? 0.841 9.224 19.764 1.00 21.39 92 ARG A N 1
ATOM 585 C CA . ARG A 1 92 ? 0.235 7.998 20.369 1.00 21.75 92 ARG A CA 1
ATOM 586 C C . ARG A 1 92 ? 1.102 6.789 20.035 1.00 19.38 92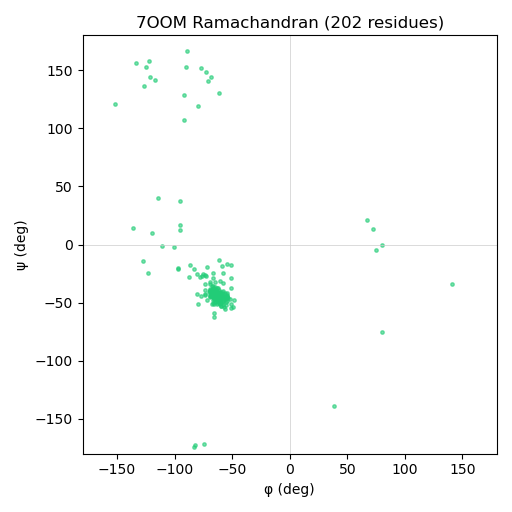 ARG A C 1
ATOM 587 O O . ARG A 1 92 ? 1.395 5.987 20.932 1.00 22.36 92 ARG A O 1
ATOM 595 N N . LYS A 1 93 ? 1.472 6.633 18.780 1.00 18.40 93 LYS A N 1
ATOM 596 C CA . LYS A 1 93 ? 2.277 5.460 18.372 1.00 20.26 93 LYS A CA 1
ATOM 597 C C . LYS A 1 93 ? 3.690 5.560 18.962 1.00 17.74 93 LYS A C 1
ATOM 598 O O . LYS A 1 93 ? 4.302 4.480 19.210 1.00 19.09 93 LYS A O 1
ATOM 604 N N . THR A 1 94 ? 4.237 6.764 19.124 1.00 19.32 94 THR A N 1
ATOM 605 C CA . THR A 1 94 ? 5.561 6.930 19.782 1.00 19.45 94 THR A CA 1
ATOM 606 C C . THR A 1 94 ? 5.495 6.413 21.237 1.00 19.48 94 THR A C 1
ATOM 607 O O . THR A 1 94 ? 6.417 5.671 21.683 1.00 18.36 94 THR A O 1
ATOM 611 N N . ASN A 1 95 ? 4.437 6.751 21.968 1.00 20.60 95 ASN A N 1
ATOM 612 C CA . ASN A 1 95 ? 4.247 6.331 23.387 1.00 24.26 95 ASN A CA 1
ATOM 613 C C . ASN A 1 95 ? 4.057 4.815 23.444 1.00 20.27 95 ASN A C 1
ATOM 614 O O . ASN A 1 95 ? 4.631 4.169 24.337 1.00 20.68 95 ASN A O 1
ATOM 619 N N . VAL A 1 96 ? 3.287 4.245 22.524 1.00 22.89 96 VAL A N 1
ATOM 620 C CA . VAL A 1 96 ? 3.092 2.770 22.501 1.00 22.14 96 VAL A CA 1
ATOM 621 C C . VAL A 1 96 ? 4.422 2.065 22.211 1.00 23.00 96 VAL A C 1
ATOM 622 O O . VAL A 1 96 ? 4.720 1.041 22.859 1.00 20.85 96 VAL A O 1
ATOM 626 N N . ILE A 1 97 ? 5.192 2.528 21.232 1.00 22.76 97 ILE A N 1
ATOM 627 C CA . ILE A 1 97 ? 6.474 1.856 20.877 1.00 21.69 97 ILE A CA 1
ATOM 628 C C . ILE A 1 97 ? 7.473 2.075 22.016 1.00 20.40 97 ILE A C 1
ATOM 629 O O . ILE A 1 97 ? 8.191 1.085 22.357 1.00 22.04 97 ILE A O 1
ATOM 634 N N . SER A 1 98 ? 7.521 3.253 22.621 1.00 21.78 98 SER A N 1
ATOM 635 C CA . SER A 1 98 ? 8.404 3.553 23.786 1.00 21.35 98 SER A CA 1
ATOM 636 C C . SER A 1 98 ? 8.114 2.582 24.956 1.00 23.94 98 SER A C 1
ATOM 637 O O . SER A 1 98 ? 9.079 2.019 25.540 1.00 23.38 98 SER A O 1
ATOM 640 N N A ASN A 1 99 ? 6.831 2.373 25.278 0.50 24.48 99 ASN A N 1
ATOM 641 N N B ASN A 1 99 ? 6.830 2.379 25.262 0.50 24.62 99 ASN A N 1
ATOM 642 C CA A ASN A 1 99 ? 6.369 1.431 26.338 0.50 24.41 99 ASN A CA 1
ATOM 643 C CA B ASN A 1 99 ? 6.344 1.455 26.322 0.50 24.71 99 ASN A CA 1
ATOM 644 C C A ASN A 1 99 ? 6.805 0.007 25.983 0.50 23.23 99 ASN A C 1
ATOM 645 C C B ASN A 1 99 ? 6.781 0.022 25.985 0.50 23.31 99 ASN A C 1
ATOM 646 O O A ASN A 1 99 ? 7.449 -0.636 26.839 0.50 23.15 99 ASN A O 1
ATOM 647 O O B ASN A 1 99 ? 7.417 -0.606 26.855 0.50 23.37 99 ASN A O 1
ATOM 656 N N . ALA A 1 100 ? 6.496 -0.467 24.765 1.00 21.03 100 ALA A N 1
ATOM 657 C CA . ALA A 1 100 ? 6.869 -1.814 24.284 1.00 20.56 100 ALA A CA 1
ATOM 658 C C . ALA A 1 100 ? 8.379 -2.001 24.377 1.00 18.32 100 ALA A C 1
ATOM 659 O O . ALA A 1 100 ? 8.820 -3.129 24.695 1.00 18.21 100 ALA A O 1
ATOM 661 N N . LEU A 1 101 ? 9.162 -0.984 23.998 1.00 18.83 101 LEU A N 1
ATOM 662 C CA . LEU A 1 101 ? 10.648 -1.068 24.007 1.00 21.78 101 LEU A CA 1
ATOM 663 C C . LEU A 1 101 ? 11.153 -1.209 25.458 1.00 23.29 101 LEU A C 1
ATOM 664 O O . LEU A 1 101 ? 11.957 -2.145 25.738 1.00 23.18 101 LEU A O 1
ATOM 669 N N . ARG A 1 102 ? 10.811 -0.229 26.290 1.00 24.12 102 ARG A N 1
ATOM 670 C CA . ARG A 1 102 ? 11.189 -0.179 27.740 1.00 26.41 102 ARG A CA 1
ATOM 671 C C . ARG A 1 102 ? 10.851 -1.549 28.344 1.00 24.98 102 ARG A C 1
ATOM 672 O O . ARG A 1 102 ? 11.698 -2.123 28.990 1.00 22.22 102 ARG A O 1
ATOM 680 N N . ASN A 1 103 ? 9.665 -2.084 28.090 1.00 23.82 103 ASN A N 1
ATOM 681 C CA . ASN A 1 103 ? 9.186 -3.320 28.767 1.00 21.02 103 ASN A CA 1
ATOM 682 C C . ASN A 1 103 ? 9.995 -4.524 28.313 1.00 23.51 103 ASN A C 1
ATOM 683 O O . ASN A 1 103 ? 10.303 -5.348 29.192 1.00 23.59 103 ASN A O 1
ATOM 688 N N . ALA A 1 104 ? 10.278 -4.680 27.014 1.00 19.30 104 ALA A N 1
ATOM 689 C CA . ALA A 1 104 ? 11.054 -5.794 26.440 1.00 20.91 104 ALA A CA 1
ATOM 690 C C . ALA A 1 104 ? 12.505 -5.723 26.931 1.00 19.87 104 ALA A C 1
ATOM 691 O O . ALA A 1 104 ? 13.100 -6.780 27.146 1.00 22.80 104 ALA A O 1
ATOM 693 N N . LEU A 1 105 ? 13.069 -4.524 27.032 1.00 23.60 105 LEU A N 1
ATOM 694 C CA . LEU A 1 105 ? 14.463 -4.342 27.492 1.00 22.34 105 LEU A CA 1
ATOM 695 C C . LEU A 1 105 ? 14.533 -4.755 28.973 1.00 22.89 105 LEU A C 1
ATOM 696 O O . LEU A 1 105 ? 15.531 -5.425 29.370 1.00 23.78 105 LEU A O 1
ATOM 701 N N . MET A 1 106 ? 13.530 -4.337 29.755 1.00 22.23 106 MET A N 1
ATOM 702 C CA . MET A 1 106 ? 13.482 -4.547 31.234 1.00 24.25 106 MET A CA 1
ATOM 703 C C . MET A 1 106 ? 13.268 -6.051 31.456 1.00 25.65 106 MET A C 1
ATOM 704 O O . MET A 1 106 ? 13.922 -6.598 32.382 1.00 29.69 106 MET A O 1
ATOM 709 N N . SER A 1 107 ? 12.425 -6.737 30.664 1.00 26.66 107 SER A N 1
ATOM 710 C CA . SER A 1 107 ? 12.104 -8.167 30.879 1.00 28.94 107 SER A CA 1
ATOM 711 C C . SER A 1 107 ? 13.248 -9.043 30.365 1.00 33.30 107 SER A C 1
ATOM 712 O O . SER A 1 107 ? 13.394 -10.129 30.886 1.00 30.60 107 SER A O 1
ATOM 715 N N . THR A 1 108 ? 14.028 -8.613 29.375 1.00 32.52 108 THR A N 1
ATOM 716 C CA . THR A 1 108 ? 15.089 -9.473 28.795 1.00 34.60 108 THR A CA 1
ATOM 717 C C . THR A 1 108 ? 16.440 -9.149 29.439 1.00 32.47 108 THR A C 1
ATOM 718 O O . THR A 1 108 ? 17.318 -9.996 29.326 1.00 38.14 108 THR A O 1
ATOM 722 N N . THR A 1 109 ? 16.632 -7.975 30.044 1.00 33.88 109 THR A N 1
ATOM 723 C CA . THR A 1 109 ? 17.980 -7.557 30.530 1.00 36.09 109 THR A CA 1
ATOM 724 C C . THR A 1 109 ? 17.968 -7.119 32.007 1.00 39.86 109 THR A C 1
ATOM 725 O O . THR A 1 109 ? 19.072 -7.002 32.577 1.00 41.57 109 THR A O 1
ATOM 729 N N . GLY A 1 110 ? 16.794 -6.883 32.599 1.00 38.02 110 GLY A N 1
ATOM 730 C CA . GLY A 1 110 ? 16.630 -6.237 33.918 1.00 34.22 110 GLY A CA 1
ATOM 731 C C . GLY A 1 110 ? 16.855 -4.731 33.892 1.00 34.70 110 GLY A C 1
ATOM 732 O O . GLY A 1 110 ? 16.663 -4.115 34.978 1.00 37.14 110 GLY A O 1
ATOM 733 N N . SER A 1 111 ? 17.257 -4.150 32.743 1.00 32.55 111 SER A N 1
ATOM 734 C CA . SER A 1 111 ? 17.524 -2.693 32.560 1.00 32.84 111 SER A CA 1
ATOM 735 C C . SER A 1 111 ? 16.639 -2.098 31.473 1.00 29.56 111 SER A C 1
ATOM 736 O O . SER A 1 111 ? 16.423 -2.737 30.448 1.00 30.18 111 SER A O 1
ATOM 739 N N . PRO A 1 112 ? 16.182 -0.832 31.621 1.00 30.75 112 PRO A N 1
ATOM 740 C CA . PRO A 1 112 ? 15.379 -0.174 30.584 1.00 30.82 112 PRO A CA 1
ATOM 741 C C . PRO A 1 112 ? 16.098 0.512 29.404 1.00 31.50 112 PRO A C 1
ATOM 742 O O . PRO A 1 112 ? 15.407 1.065 28.540 1.00 32.30 112 PRO A O 1
ATOM 746 N N A ASN A 1 113 ? 17.428 0.590 29.466 0.50 29.17 113 ASN A N 1
ATOM 747 N N B ASN A 1 113 ? 17.433 0.414 29.335 0.50 28.63 113 ASN A N 1
ATOM 748 C CA A ASN A 1 113 ? 18.284 1.069 28.349 0.50 28.21 113 ASN A CA 1
ATOM 749 C CA B ASN A 1 113 ? 18.321 1.131 28.367 0.50 27.06 113 ASN A CA 1
ATOM 750 C C A ASN A 1 113 ? 17.699 2.405 27.854 0.50 28.04 113 ASN A C 1
ATOM 751 C C B ASN A 1 113 ? 17.645 2.407 27.872 0.50 27.30 113 ASN A C 1
ATOM 752 O O A ASN A 1 113 ? 17.362 2.515 26.660 0.50 24.48 113 ASN A O 1
ATOM 753 O O B ASN A 1 113 ? 17.237 2.482 26.696 0.50 23.57 113 ASN A O 1
ATOM 762 N N . GLU A 1 114 ? 17.556 3.381 28.760 1.00 27.68 114 GLU A N 1
ATOM 763 C CA . GLU A 1 114 ? 17.030 4.739 28.470 1.00 31.68 114 GLU A CA 1
ATOM 764 C C . GLU A 1 114 ? 17.767 5.388 27.275 1.00 28.57 114 GLU A C 1
ATOM 765 O O . GLU A 1 114 ? 17.092 6.104 26.524 1.00 27.52 114 GLU A O 1
ATOM 771 N N . GLU A 1 115 ? 19.070 5.141 27.065 1.00 28.77 115 GLU A N 1
ATOM 772 C CA . GLU A 1 115 ? 19.841 5.756 25.944 1.00 29.05 115 GLU A CA 1
ATOM 773 C C . GLU A 1 115 ? 19.229 5.289 24.606 1.00 22.81 115 GLU A C 1
ATOM 774 O O . GLU A 1 115 ? 19.085 6.119 23.695 1.00 25.48 115 GLU A O 1
ATOM 780 N N . PHE A 1 116 ? 19.001 3.992 24.452 1.00 19.26 116 PHE A N 1
ATOM 781 C CA . PHE A 1 116 ? 18.421 3.370 23.239 1.00 20.28 116 PHE A CA 1
ATOM 782 C C . PHE A 1 116 ? 17.030 3.965 23.005 1.00 20.29 116 PHE A C 1
ATOM 783 O O . PHE A 1 116 ? 16.692 4.318 21.874 1.00 17.56 116 PHE A O 1
ATOM 791 N N . VAL A 1 117 ? 16.232 4.101 24.059 1.00 20.29 117 VAL A N 1
ATOM 792 C CA . VAL A 1 117 ? 14.855 4.682 23.915 1.00 21.77 117 VAL A CA 1
ATOM 793 C C . VAL A 1 117 ? 14.957 6.148 23.497 1.00 21.73 117 VAL A C 1
ATOM 794 O O . VAL A 1 117 ? 14.175 6.597 22.613 1.00 20.59 117 VAL A O 1
ATOM 798 N N . HIS A 1 118 ? 15.839 6.904 24.137 1.00 22.15 118 HIS A N 1
ATOM 799 C CA . HIS A 1 118 ? 16.071 8.326 23.784 1.00 25.89 118 HIS A CA 1
ATOM 800 C C . HIS A 1 118 ? 16.415 8.437 22.294 1.00 22.10 118 HIS A C 1
ATOM 801 O O . HIS A 1 118 ? 15.897 9.383 21.670 1.00 20.89 118 HIS A O 1
ATOM 808 N N . GLU A 1 119 ? 17.285 7.554 21.782 1.00 22.45 119 GLU A N 1
ATOM 809 C CA . GLU A 1 119 ? 17.745 7.586 20.369 1.00 21.84 119 GLU A CA 1
ATOM 810 C C . GLU A 1 119 ? 16.532 7.420 19.449 1.00 17.93 119 GLU A C 1
ATOM 811 O O . GLU A 1 119 ? 16.436 8.130 18.446 1.00 17.04 119 GLU A O 1
ATOM 817 N N . VAL A 1 120 ? 15.690 6.430 19.738 1.00 14.88 120 VAL A N 1
ATOM 818 C CA . VAL A 1 120 ? 14.489 6.113 18.931 1.00 14.85 120 VAL A CA 1
ATOM 819 C C . VAL A 1 120 ? 13.568 7.337 18.954 1.00 15.11 120 VAL A C 1
ATOM 820 O O . VAL A 1 120 ? 13.121 7.723 17.904 1.00 12.58 120 VAL A O 1
ATOM 824 N N . GLN A 1 121 ? 13.354 7.949 20.122 1.00 16.35 121 GLN A N 1
ATOM 825 C CA . GLN A 1 121 ? 12.427 9.111 20.247 1.00 16.99 121 GLN A CA 1
ATOM 826 C C . GLN A 1 121 ? 12.964 10.289 19.473 1.00 15.76 121 GLN A C 1
ATOM 827 O O . GLN A 1 121 ? 12.168 10.901 18.768 1.00 16.99 121 GLN A O 1
ATOM 833 N N . ASP A 1 122 ? 14.253 10.608 19.626 1.00 15.44 122 ASP A N 1
ATOM 834 C CA . ASP A 1 122 ? 14.946 11.676 18.874 1.00 17.49 122 ASP A CA 1
ATOM 835 C C . ASP A 1 122 ? 14.834 11.383 17.379 1.00 14.76 122 ASP A C 1
ATOM 836 O O . ASP A 1 122 ? 14.634 12.312 16.630 1.00 16.57 122 ASP A O 1
ATOM 841 N N . LEU A 1 123 ? 15.090 10.142 16.958 1.00 16.62 123 LEU A N 1
ATOM 842 C CA . LEU A 1 123 ? 15.019 9.768 15.519 1.00 15.42 123 LEU A CA 1
ATOM 843 C C . LEU A 1 123 ? 13.589 9.931 14.983 1.00 14.87 123 LEU A C 1
ATOM 844 O O . LEU A 1 123 ? 13.43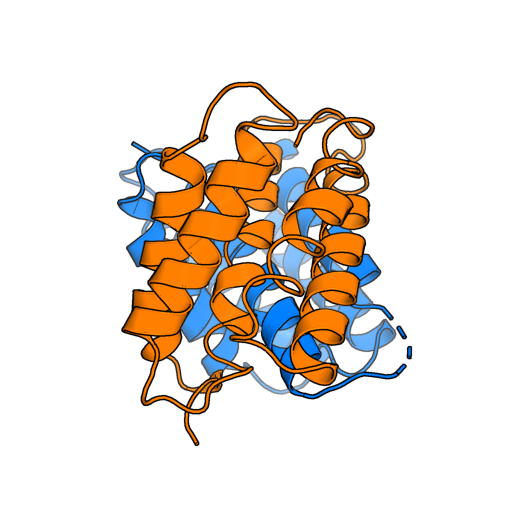4 10.483 13.854 1.00 14.27 123 LEU A O 1
ATOM 849 N N . ILE A 1 124 ? 12.574 9.447 15.697 1.00 15.55 124 ILE A N 1
ATOM 850 C CA . ILE A 1 124 ? 11.149 9.667 15.319 1.00 17.59 124 ILE A CA 1
ATOM 851 C C . ILE A 1 124 ? 10.919 11.168 15.093 1.00 18.18 124 ILE A C 1
ATOM 852 O O . ILE A 1 124 ? 10.296 11.536 14.112 1.00 15.35 124 ILE A O 1
ATOM 857 N N . GLN A 1 125 ? 11.380 12.036 15.983 1.00 20.68 125 GLN A N 1
ATOM 858 C CA . GLN A 1 125 ? 11.054 13.481 15.834 1.00 20.66 125 GLN A CA 1
ATOM 859 C C . GLN A 1 125 ? 11.779 14.041 14.603 1.00 19.76 125 GLN A C 1
ATOM 860 O O . GLN A 1 125 ? 11.139 14.771 13.858 1.00 19.88 125 GLN A O 1
ATOM 866 N N . MET A 1 126 ? 13.069 13.726 14.396 1.00 18.21 126 MET A N 1
ATOM 867 C CA . MET A 1 126 ? 13.860 14.195 13.233 1.00 20.11 126 MET A CA 1
ATOM 868 C C . MET A 1 126 ? 13.208 13.639 11.957 1.00 20.02 126 MET A C 1
ATOM 869 O O . MET A 1 126 ? 13.089 14.392 10.978 1.00 19.38 126 MET A O 1
ATOM 874 N N . LEU A 1 127 ? 12.843 12.354 11.915 1.00 20.42 127 LEU A N 1
ATOM 875 C CA . LEU A 1 127 ? 12.353 11.726 10.652 1.00 19.90 127 LEU A CA 1
ATOM 876 C C . LEU A 1 127 ? 10.948 12.216 10.299 1.00 20.39 127 LEU A C 1
ATOM 877 O O . LEU A 1 127 ? 10.618 12.208 9.115 1.00 25.97 127 LEU A O 1
ATOM 882 N N . SER A 1 128 ? 10.132 12.618 11.266 1.00 23.33 128 SER A N 1
ATOM 883 C CA . SER A 1 128 ? 8.805 13.216 10.994 1.00 25.04 128 SER A CA 1
ATOM 884 C C . SER A 1 128 ? 8.951 14.408 10.039 1.00 29.98 128 SER A C 1
ATOM 885 O O . SER A 1 128 ? 7.945 14.788 9.462 1.00 31.43 128 SER A O 1
ATOM 888 N N . GLN A 1 129 ? 10.149 14.969 9.847 1.00 31.45 129 GLN A N 1
ATOM 889 C CA . GLN A 1 129 ? 10.353 16.146 8.961 1.00 34.99 129 GLN A CA 1
ATOM 890 C C . GLN A 1 129 ? 11.130 15.831 7.682 1.00 36.93 129 GLN A C 1
ATOM 891 O O . GLN A 1 129 ? 11.325 16.768 6.889 1.00 38.57 129 GLN A O 1
ATOM 897 N N . GLU A 1 130 ? 11.582 14.594 7.463 1.00 34.25 130 GLU A N 1
ATOM 898 C CA . GLU A 1 130 ? 12.390 14.263 6.258 1.00 32.52 130 GLU A CA 1
ATOM 899 C C . GLU A 1 130 ? 11.462 14.150 5.045 1.00 31.98 130 GLU A C 1
ATOM 900 O O . GLU A 1 130 ? 10.288 13.772 5.218 1.00 28.41 130 GLU A O 1
ATOM 906 N N . GLN A 1 131 ? 11.997 14.442 3.857 1.00 32.81 131 GLN A N 1
ATOM 907 C CA . GLN A 1 131 ? 11.269 14.330 2.562 1.00 37.13 131 GLN A CA 1
ATOM 908 C C . GLN A 1 131 ? 10.753 12.899 2.329 1.00 35.08 131 GLN A C 1
ATOM 909 O O . GLN A 1 131 ? 9.676 12.769 1.722 1.00 31.14 131 GLN A O 1
ATOM 915 N N . ILE A 1 132 ? 11.455 11.848 2.777 1.00 32.20 132 ILE A N 1
ATOM 916 C CA . ILE A 1 132 ? 10.963 10.440 2.580 1.00 33.34 132 ILE A CA 1
ATOM 917 C C . ILE A 1 132 ? 9.587 10.233 3.237 1.00 31.61 132 ILE A C 1
ATOM 918 O O . ILE A 1 132 ? 8.899 9.247 2.871 1.00 38.99 132 ILE A O 1
ATOM 923 N N . ASN A 1 133 ? 9.194 11.105 4.164 1.00 30.04 133 ASN A N 1
ATOM 924 C CA . ASN A 1 133 ? 7.960 10.985 4.980 1.00 29.52 133 ASN A CA 1
ATOM 925 C C . ASN A 1 133 ? 7.002 12.171 4.773 1.00 33.84 133 ASN A C 1
ATOM 926 O O . ASN A 1 133 ? 6.031 12.250 5.545 1.00 32.24 133 ASN A O 1
ATOM 931 N N . GLU A 1 134 ? 7.242 13.039 3.783 1.00 36.82 134 GLU A N 1
ATOM 932 C CA . GLU A 1 134 ? 6.486 14.319 3.578 1.00 41.34 134 GLU A CA 1
ATOM 933 C C . GLU A 1 134 ? 5.092 14.015 3.015 1.00 42.17 134 GLU A C 1
ATOM 934 O O . GLU A 1 134 ? 5.076 13.166 2.134 1.00 45.33 134 GLU A O 1
ATOM 940 N N . PHE B 1 11 ? 17.822 0.555 -4.246 1.00 57.59 11 PHE B N 1
ATOM 941 C CA . PHE B 1 11 ? 18.238 -0.413 -3.169 1.00 60.06 11 PHE B CA 1
ATOM 942 C C . PHE B 1 11 ? 17.330 -1.646 -3.113 1.00 63.14 11 PHE B C 1
ATOM 943 O O . PHE B 1 11 ? 17.682 -2.569 -2.357 1.00 62.43 11 PHE B O 1
ATOM 951 N N . SER B 1 12 ? 16.203 -1.656 -3.836 1.00 68.79 12 SER B N 1
ATOM 952 C CA . SER B 1 12 ? 15.283 -2.824 -3.940 1.00 71.57 12 SER B CA 1
ATOM 953 C C . SER B 1 12 ? 15.886 -3.887 -4.868 1.00 68.08 12 SER B C 1
ATOM 954 O O . SER B 1 12 ? 15.539 -5.080 -4.698 1.00 65.99 12 SER B O 1
ATOM 957 N N . ASN B 1 13 ? 16.758 -3.479 -5.801 1.00 61.71 13 ASN B N 1
ATOM 958 C CA . ASN B 1 13 ? 17.414 -4.393 -6.771 1.00 53.57 13 ASN B CA 1
ATOM 959 C C . ASN B 1 13 ? 18.744 -4.875 -6.204 1.00 49.00 13 ASN B C 1
ATOM 960 O O . ASN B 1 13 ? 19.718 -4.125 -6.156 1.00 46.74 13 ASN B O 1
ATOM 965 N N . PRO B 1 14 ? 18.824 -6.152 -5.784 1.00 46.35 14 PRO B N 1
ATOM 966 C CA . PRO B 1 14 ? 20.044 -6.699 -5.202 1.00 51.00 14 PRO B CA 1
ATOM 967 C C . PRO B 1 14 ? 21.282 -6.447 -6.078 1.00 53.39 14 PRO B C 1
ATOM 968 O O . PRO B 1 14 ? 22.375 -6.202 -5.548 1.00 42.83 14 PRO B O 1
ATOM 972 N N . ASN B 1 15 ? 21.124 -6.529 -7.399 1.00 52.04 15 ASN B N 1
ATOM 973 C CA . ASN B 1 15 ? 22.306 -6.430 -8.287 1.00 49.32 15 ASN B CA 1
ATOM 974 C C . ASN B 1 15 ? 22.880 -5.013 -8.154 1.00 45.28 15 ASN B C 1
ATOM 975 O O . ASN B 1 15 ? 24.115 -4.884 -7.969 1.00 47.19 15 ASN B O 1
ATOM 980 N N . THR B 1 16 ? 22.005 -4.005 -8.191 1.00 38.39 16 THR B N 1
ATOM 981 C CA . THR B 1 16 ? 22.342 -2.575 -8.012 1.00 36.63 16 THR B CA 1
ATOM 982 C C . THR B 1 16 ? 22.971 -2.422 -6.612 1.00 33.75 16 THR B C 1
ATOM 983 O O . THR B 1 16 ? 24.107 -1.925 -6.548 1.00 27.38 16 THR B O 1
ATOM 987 N N . ALA B 1 17 ? 22.290 -2.898 -5.557 1.00 30.90 17 ALA B N 1
ATOM 988 C CA . ALA B 1 17 ? 22.699 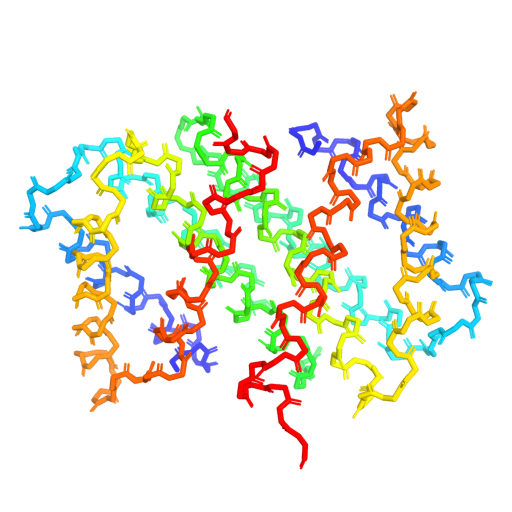-2.747 -4.134 1.00 29.77 17 ALA B CA 1
ATOM 989 C C . ALA B 1 17 ? 24.188 -3.075 -3.995 1.00 26.87 17 ALA B C 1
ATOM 990 O O . ALA B 1 17 ? 24.957 -2.233 -3.489 1.00 28.27 17 ALA B O 1
ATOM 992 N N A GLU B 1 18 ? 24.574 -4.275 -4.437 0.50 26.61 18 GLU B N 1
ATOM 993 N N B GLU B 1 18 ? 24.607 -4.253 -4.441 0.50 26.19 18 GLU B N 1
ATOM 994 C CA A GLU B 1 18 ? 25.946 -4.830 -4.340 0.50 28.12 18 GLU B CA 1
ATOM 995 C CA B GLU B 1 18 ? 25.994 -4.726 -4.239 0.50 27.68 18 GLU B CA 1
ATOM 996 C C A GLU B 1 18 ? 26.931 -3.903 -5.063 0.50 26.39 18 GLU B C 1
ATOM 997 C C B GLU B 1 18 ? 26.962 -3.866 -5.057 0.50 26.03 18 GLU B C 1
ATOM 998 O O A GLU B 1 18 ? 27.998 -3.637 -4.510 0.50 24.48 18 GLU B O 1
ATOM 999 O O B GLU B 1 18 ? 28.054 -3.597 -4.551 0.50 24.42 18 GLU B O 1
ATOM 1010 N N . ALA B 1 19 ? 26.583 -3.444 -6.266 1.00 25.96 19 ALA B N 1
ATOM 1011 C CA . ALA B 1 19 ? 27.457 -2.602 -7.119 1.00 25.16 19 ALA B CA 1
ATOM 1012 C C . ALA B 1 19 ? 27.643 -1.251 -6.438 1.00 24.39 19 ALA B C 1
ATOM 1013 O O . ALA B 1 19 ? 28.781 -0.704 -6.417 1.00 22.01 19 ALA B O 1
ATOM 1015 N N . PHE B 1 20 ? 26.541 -0.725 -5.892 1.00 22.76 20 PHE B N 1
ATOM 1016 C CA . PHE B 1 20 ? 26.523 0.546 -5.135 1.00 25.95 20 PHE B CA 1
ATOM 1017 C C . PHE B 1 20 ? 27.480 0.400 -3.937 1.00 25.11 20 PHE B C 1
ATOM 1018 O O . PHE B 1 20 ? 28.261 1.329 -3.679 1.00 25.96 20 PHE B O 1
ATOM 1026 N N . ALA B 1 21 ? 27.425 -0.732 -3.225 1.00 25.30 21 ALA B N 1
ATOM 1027 C CA . ALA B 1 21 ? 28.278 -0.985 -2.039 1.00 25.17 21 ALA B CA 1
ATOM 1028 C C . ALA B 1 21 ? 29.742 -0.866 -2.462 1.00 24.84 21 ALA B C 1
ATOM 1029 O O . ALA B 1 21 ? 30.498 -0.089 -1.881 1.00 20.82 21 ALA B O 1
ATOM 1031 N N . ARG B 1 22 ? 30.107 -1.580 -3.518 1.00 24.88 22 ARG B N 1
ATOM 1032 C CA . ARG B 1 22 ? 31.504 -1.645 -4.008 1.00 26.28 22 ARG B CA 1
ATOM 1033 C C . ARG B 1 22 ? 31.958 -0.259 -4.451 1.00 24.36 22 ARG B C 1
ATOM 1034 O O . ARG B 1 22 ? 33.092 0.128 -4.087 1.00 22.63 22 ARG B O 1
ATOM 1042 N N . SER B 1 23 ? 31.127 0.464 -5.206 1.00 22.63 23 SER B N 1
ATOM 1043 C CA . SER B 1 23 ? 31.476 1.804 -5.761 1.00 22.26 23 SER B CA 1
ATOM 1044 C C . SER B 1 23 ? 31.641 2.803 -4.602 1.00 22.60 23 SER B C 1
ATOM 1045 O O . SER B 1 23 ? 32.613 3.536 -4.560 1.00 20.97 23 SER B O 1
ATOM 1048 N N . PHE B 1 24 ? 30.658 2.874 -3.710 1.00 21.79 24 PHE B N 1
ATOM 1049 C CA . PHE B 1 24 ? 30.694 3.744 -2.500 1.00 19.81 24 PHE B CA 1
ATOM 1050 C C . PHE B 1 24 ? 31.999 3.531 -1.726 1.00 18.72 24 PHE B C 1
ATOM 1051 O O . PHE B 1 24 ? 32.712 4.521 -1.474 1.00 18.63 24 PHE B O 1
ATOM 1059 N N . VAL B 1 25 ? 32.354 2.284 -1.425 1.00 19.04 25 VAL B N 1
ATOM 1060 C CA . VAL B 1 25 ? 33.571 1.962 -0.613 1.00 21.60 25 VAL B CA 1
ATOM 1061 C C . VAL B 1 25 ? 34.822 2.366 -1.397 1.00 21.39 25 VAL B C 1
ATOM 1062 O O . VAL B 1 25 ? 35.744 2.937 -0.797 1.00 21.45 25 VAL B O 1
ATOM 1066 N N A SER B 1 26 ? 34.837 2.124 -2.707 0.50 21.92 26 SER B N 1
ATOM 1067 N N B SER B 1 26 ? 34.841 2.126 -2.711 0.50 20.81 26 SER B N 1
ATOM 1068 C CA A SER B 1 26 ? 35.936 2.576 -3.596 0.50 22.95 26 SER B CA 1
ATOM 1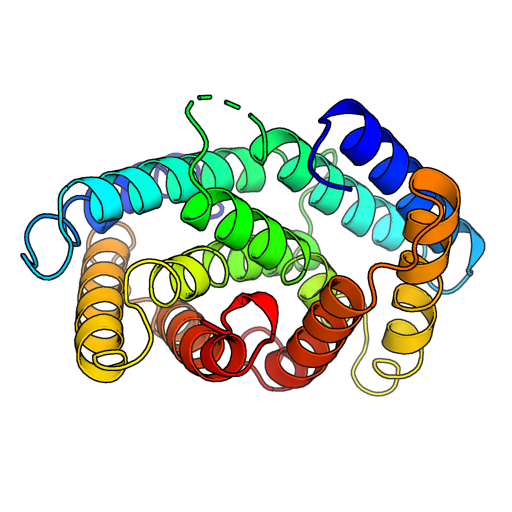069 C CA B SER B 1 26 ? 35.930 2.576 -3.617 0.50 21.13 26 SER B CA 1
ATOM 1070 C C A SER B 1 26 ? 36.115 4.086 -3.449 0.50 21.39 26 SER B C 1
ATOM 1071 C C B SER B 1 26 ? 36.115 4.086 -3.480 0.50 20.47 26 SER B C 1
ATOM 1072 O O A SER B 1 26 ? 37.266 4.548 -3.295 0.50 20.96 26 SER B O 1
ATOM 1073 O O B SER B 1 26 ? 37.271 4.552 -3.367 0.50 20.16 26 SER B O 1
ATOM 1078 N N . ASN B 1 27 ? 35.006 4.830 -3.514 1.00 21.99 27 ASN B N 1
ATOM 1079 C CA . ASN B 1 27 ? 35.011 6.311 -3.419 1.00 20.74 27 ASN B CA 1
ATOM 1080 C C . ASN B 1 27 ? 35.532 6.759 -2.055 1.00 19.81 27 ASN B C 1
ATOM 1081 O O . ASN B 1 27 ? 36.247 7.747 -1.966 1.00 20.11 27 ASN B O 1
ATOM 1086 N N . ILE B 1 28 ? 35.147 6.084 -0.996 1.00 19.80 28 ILE B N 1
ATOM 1087 C CA . ILE B 1 28 ? 35.682 6.369 0.366 1.00 20.61 28 ILE B CA 1
ATOM 1088 C C . ILE B 1 28 ? 37.201 6.158 0.367 1.00 21.60 28 ILE B C 1
ATOM 1089 O O . ILE B 1 28 ? 37.911 7.088 0.804 1.00 22.93 28 ILE B O 1
ATOM 1094 N N . VAL B 1 29 ? 37.685 5.003 -0.119 1.00 22.43 29 VAL B N 1
ATOM 1095 C CA . VAL B 1 29 ? 39.156 4.719 -0.194 1.00 22.79 29 VAL B CA 1
ATOM 1096 C C . VAL B 1 29 ? 39.901 5.794 -1.012 1.00 23.69 29 VAL B C 1
ATOM 1097 O O . VAL B 1 29 ? 40.955 6.241 -0.554 1.00 25.93 29 VAL B O 1
ATOM 1101 N N A SER B 1 30 ? 39.376 6.214 -2.170 0.50 25.93 30 SER B N 1
ATOM 1102 N N B SER B 1 30 ? 39.377 6.199 -2.176 0.50 26.65 30 SER B N 1
ATOM 1103 C CA A SER B 1 30 ? 40.051 7.178 -3.085 0.50 26.80 30 SER B CA 1
ATOM 1104 C CA B SER B 1 30 ? 40.016 7.190 -3.086 0.50 27.96 30 SER B CA 1
ATOM 1105 C C A SER B 1 30 ? 40.077 8.581 -2.472 0.50 29.23 30 SER B C 1
ATOM 1106 C C B SER B 1 30 ? 40.123 8.550 -2.400 0.50 29.98 30 SER B C 1
ATOM 1107 O O A SER B 1 30 ? 40.983 9.345 -2.818 0.50 29.64 30 SER B O 1
ATOM 1108 O O B SER B 1 30 ? 41.130 9.236 -2.605 0.50 30.56 30 SER B O 1
ATOM 1113 N N . SER B 1 31 ? 39.123 8.919 -1.601 1.00 29.66 31 SER B N 1
ATOM 1114 C CA . SER B 1 31 ? 39.006 10.276 -1.004 1.00 30.45 31 SER B CA 1
ATOM 1115 C C . SER B 1 31 ? 40.281 10.591 -0.213 1.00 34.77 31 SER B C 1
ATOM 1116 O O . SER B 1 31 ? 40.724 11.750 -0.274 1.00 30.34 31 SER B O 1
ATOM 1119 N N . GLY B 1 32 ? 40.857 9.581 0.463 1.00 32.69 32 GLY B N 1
ATOM 1120 C CA . GLY B 1 32 ? 42.049 9.722 1.318 1.00 31.95 32 GLY B CA 1
ATOM 1121 C C . GLY B 1 32 ? 41.668 10.286 2.673 1.00 30.54 32 GLY B C 1
ATOM 1122 O O . GLY B 1 32 ? 42.557 10.494 3.507 1.00 30.00 32 GLY B O 1
ATOM 1123 N N . GLU B 1 33 ? 40.380 10.568 2.887 1.00 27.90 33 GLU B N 1
ATOM 1124 C CA . GLU B 1 33 ? 39.891 11.221 4.111 1.00 28.22 33 GLU B CA 1
ATOM 1125 C C . GLU B 1 33 ? 39.773 10.172 5.210 1.00 26.16 33 GLU B C 1
ATOM 1126 O O . GLU B 1 33 ? 39.770 10.550 6.393 1.00 25.44 33 GLU B O 1
ATOM 1132 N N . PHE B 1 34 ? 39.601 8.904 4.848 1.00 23.45 34 PHE B N 1
ATOM 1133 C CA . PHE B 1 34 ? 39.395 7.827 5.842 1.00 22.15 34 PHE B CA 1
ATOM 1134 C C . PHE B 1 34 ? 40.568 6.865 5.715 1.00 23.93 34 PHE B C 1
ATOM 1135 O O . PHE B 1 34 ? 41.015 6.579 4.581 1.00 28.97 34 PHE B O 1
ATOM 1143 N N . GLY B 1 35 ? 41.027 6.364 6.853 1.00 23.01 35 GLY B N 1
ATOM 1144 C CA . GLY B 1 35 ? 42.146 5.417 6.913 1.00 20.33 35 GLY B CA 1
ATOM 1145 C C . GLY B 1 35 ? 41.650 4.025 6.662 1.00 19.59 35 GLY B C 1
ATOM 1146 O O . GLY B 1 35 ? 40.432 3.845 6.364 1.00 16.88 35 GLY B O 1
ATOM 1147 N N . ALA B 1 36 ? 42.539 3.067 6.815 1.00 18.61 36 ALA B N 1
ATOM 1148 C CA . ALA B 1 36 ? 42.272 1.682 6.431 1.00 19.63 36 ALA B CA 1
ATOM 1149 C C . ALA B 1 36 ? 41.159 1.123 7.325 1.00 19.52 36 ALA B C 1
ATOM 1150 O O . ALA B 1 36 ? 40.325 0.370 6.828 1.00 21.16 36 ALA B O 1
ATOM 1152 N N . GLN B 1 37 ? 41.147 1.461 8.610 1.00 23.22 37 GLN B N 1
ATOM 1153 C CA . GLN B 1 37 ? 40.160 0.882 9.555 1.00 24.60 37 GLN B CA 1
ATOM 1154 C C . GLN B 1 37 ? 38.771 1.425 9.223 1.00 22.17 37 GLN B C 1
ATOM 1155 O O . GLN B 1 37 ? 37.779 0.656 9.223 1.00 25.90 37 GLN B O 1
ATOM 1161 N N . GLY B 1 38 ? 38.707 2.712 8.965 1.00 20.36 38 GLY B N 1
ATOM 1162 C CA . GLY B 1 38 ? 37.476 3.410 8.555 1.00 22.52 38 GLY B CA 1
ATOM 1163 C C . GLY B 1 38 ? 36.888 2.748 7.333 1.00 22.62 38 GLY B C 1
ATOM 1164 O O . GLY B 1 38 ? 35.699 2.373 7.361 1.00 24.64 38 GLY B O 1
ATOM 1165 N N . ALA B 1 39 ? 37.681 2.559 6.280 1.00 21.27 39 ALA B N 1
ATOM 1166 C CA . ALA B 1 39 ? 37.189 1.952 5.024 1.00 22.44 39 ALA B CA 1
ATOM 1167 C C . ALA B 1 39 ? 36.672 0.530 5.301 1.00 23.34 39 ALA B C 1
ATOM 1168 O O . ALA B 1 39 ? 35.589 0.197 4.804 1.00 23.38 39 ALA B O 1
ATOM 1170 N N . GLU B 1 40 ? 37.396 -0.255 6.104 1.00 25.48 40 GLU B N 1
ATOM 1171 C CA . GLU B 1 40 ? 36.984 -1.608 6.542 1.00 24.50 40 GLU B CA 1
ATOM 1172 C C . GLU B 1 40 ? 35.629 -1.557 7.284 1.00 24.47 40 GLU B C 1
ATOM 1173 O O . GLU B 1 40 ? 34.740 -2.383 6.953 1.00 22.03 40 GLU B O 1
ATOM 1179 N N . ASP B 1 41 ? 35.472 -0.649 8.254 1.00 22.56 41 ASP B N 1
ATOM 1180 C CA . ASP B 1 41 ? 34.206 -0.492 9.032 1.00 22.38 41 ASP B CA 1
ATOM 1181 C C . ASP B 1 41 ? 33.045 -0.185 8.047 1.00 20.58 41 ASP B C 1
ATOM 1182 O O . ASP B 1 41 ? 31.979 -0.864 8.103 1.00 20.03 41 ASP B O 1
ATOM 1187 N N . PHE B 1 42 ? 33.214 0.784 7.143 1.00 18.22 42 PHE B N 1
ATOM 1188 C CA . PHE B 1 42 ? 32.211 1.091 6.092 1.00 18.31 42 PHE B CA 1
ATOM 1189 C C . PHE B 1 42 ? 31.865 -0.165 5.281 1.00 17.31 42 PHE B C 1
ATOM 1190 O O . PHE B 1 42 ? 30.683 -0.504 5.131 1.00 15.68 42 PHE B O 1
ATOM 1198 N N . ASP B 1 43 ? 32.869 -0.902 4.819 1.00 17.85 43 ASP B N 1
ATOM 1199 C CA . ASP B 1 43 ? 32.616 -2.082 3.959 1.00 20.27 43 ASP B CA 1
ATOM 1200 C C . ASP B 1 43 ? 31.744 -3.101 4.713 1.00 19.02 43 ASP B C 1
ATOM 1201 O O . ASP B 1 43 ? 30.728 -3.568 4.148 1.00 19.26 43 ASP B O 1
ATOM 1206 N N . ASP B 1 44 ? 32.131 -3.438 5.934 1.00 20.35 44 ASP B N 1
ATOM 1207 C CA . ASP B 1 44 ? 31.476 -4.498 6.740 1.00 18.77 44 ASP B CA 1
ATOM 1208 C C . ASP B 1 44 ? 30.027 -4.093 6.977 1.00 17.63 44 ASP B C 1
ATOM 1209 O O . ASP B 1 44 ? 29.144 -4.938 6.785 1.00 18.48 44 ASP B O 1
ATOM 1214 N N . ILE B 1 45 ? 29.810 -2.854 7.414 1.00 16.81 45 ILE B N 1
ATOM 1215 C CA . ILE B 1 45 ? 28.473 -2.314 7.803 1.00 16.51 45 ILE B CA 1
ATOM 1216 C C . ILE B 1 45 ? 27.570 -2.236 6.566 1.00 15.29 45 ILE B C 1
ATOM 1217 O O . ILE B 1 45 ? 26.426 -2.696 6.628 1.00 15.26 45 ILE B O 1
ATOM 1222 N N . ILE B 1 46 ? 28.061 -1.684 5.463 1.00 16.55 46 ILE B N 1
ATOM 1223 C CA . ILE B 1 46 ? 27.248 -1.569 4.222 1.00 18.04 46 ILE B CA 1
ATOM 1224 C C . ILE B 1 46 ? 26.929 -2.972 3.692 1.00 17.54 46 ILE B C 1
ATOM 1225 O O . ILE B 1 46 ? 25.754 -3.215 3.395 1.00 16.68 46 ILE B O 1
ATOM 1230 N N . GLN B 1 47 ? 27.857 -3.932 3.758 1.00 17.64 47 GLN B N 1
ATOM 1231 C CA . GLN B 1 47 ? 27.523 -5.325 3.330 1.00 19.84 47 GLN B CA 1
ATOM 1232 C C . GLN B 1 47 ? 26.445 -5.945 4.215 1.00 18.31 47 GLN B C 1
ATOM 1233 O O . GLN B 1 47 ? 25.561 -6.604 3.654 1.00 19.49 47 GLN B O 1
ATOM 1239 N N . SER B 1 48 ? 26.481 -5.741 5.531 1.00 17.60 48 SER B N 1
ATOM 1240 C CA . SER B 1 48 ? 25.492 -6.295 6.483 1.00 17.41 48 SER B CA 1
ATOM 1241 C C . SER B 1 48 ? 24.130 -5.680 6.172 1.00 17.33 48 SER B C 1
ATOM 1242 O O . SER B 1 48 ? 23.089 -6.361 6.238 1.00 18.77 48 SER B O 1
ATOM 1245 N N . LEU B 1 49 ? 24.128 -4.389 5.887 1.00 16.05 49 LEU B N 1
ATOM 1246 C CA . LEU B 1 49 ? 22.823 -3.706 5.692 1.00 17.63 49 LEU B CA 1
ATOM 1247 C C . LEU B 1 49 ? 22.208 -4.118 4.315 1.00 18.32 49 LEU B C 1
ATOM 1248 O O . LEU B 1 49 ? 20.986 -4.048 4.167 1.00 18.67 49 LEU B O 1
ATOM 1253 N N . ILE B 1 50 ? 22.995 -4.501 3.314 1.00 22.63 50 ILE B N 1
ATOM 1254 C CA . ILE B 1 50 ? 22.458 -5.095 2.039 1.00 25.68 50 ILE B CA 1
ATOM 1255 C C . ILE B 1 50 ? 21.741 -6.415 2.318 1.00 28.98 50 ILE B C 1
ATOM 1256 O O . ILE B 1 50 ? 20.589 -6.594 1.825 1.00 28.46 50 ILE B O 1
ATOM 1261 N N . GLN B 1 51 ? 22.392 -7.332 3.029 1.00 29.19 51 GLN B N 1
ATOM 1262 C CA . GLN B 1 51 ? 21.788 -8.607 3.462 1.00 32.24 51 GLN B CA 1
ATOM 1263 C C . GLN B 1 51 ? 20.498 -8.302 4.224 1.00 33.75 51 GLN B C 1
ATOM 1264 O O . GLN B 1 51 ? 19.481 -8.989 4.008 1.00 29.22 51 GLN B O 1
ATOM 1270 N N . ALA B 1 52 ? 20.532 -7.302 5.099 1.00 29.20 52 ALA B N 1
ATOM 1271 C CA . ALA B 1 52 ? 19.354 -6.908 5.901 1.00 28.60 52 ALA B CA 1
ATOM 1272 C C . ALA B 1 52 ? 18.204 -6.453 4.987 1.00 26.06 52 ALA B C 1
ATOM 1273 O O . ALA B 1 52 ? 17.042 -6.822 5.305 1.00 29.92 52 ALA B O 1
ATOM 1275 N N . GLN B 1 53 ? 18.503 -5.678 3.950 1.00 26.44 53 GLN B N 1
ATOM 1276 C CA . GLN B 1 53 ? 17.533 -5.125 2.964 1.00 31.96 53 GLN B CA 1
ATOM 1277 C C . GLN B 1 53 ? 16.794 -6.282 2.280 1.00 30.75 53 GLN B C 1
ATOM 1278 O O . GLN B 1 53 ? 15.551 -6.233 2.123 1.00 27.45 53 GLN B O 1
ATOM 1284 N N . SER B 1 54 ? 17.521 -7.327 1.914 1.00 24.79 54 SER B N 1
ATOM 1285 C CA . SER B 1 54 ? 16.907 -8.538 1.298 1.00 26.72 54 SER B CA 1
ATOM 1286 C C . SER B 1 54 ? 16.044 -9.271 2.316 1.00 23.00 54 SER B C 1
ATOM 1287 O O . SER B 1 54 ? 14.873 -9.536 2.005 1.00 23.77 54 SER B O 1
ATOM 1290 N N A MET B 1 55 ? 16.603 -9.604 3.482 0.50 23.01 55 MET B N 1
ATOM 1291 N N B MET B 1 55 ? 16.630 -9.553 3.484 0.50 25.82 55 MET B N 1
ATOM 1292 C CA A MET B 1 55 ? 15.916 -10.326 4.590 0.50 22.23 55 MET B CA 1
ATOM 1293 C CA B MET B 1 55 ? 16.044 -10.301 4.629 0.50 26.71 55 MET B CA 1
ATOM 1294 C C A MET B 1 55 ? 14.686 -9.528 5.031 0.50 22.20 55 MET B C 1
ATOM 1295 C C B MET B 1 55 ? 14.818 -9.538 5.174 0.50 24.79 55 MET B C 1
ATOM 1296 O O A MET B 1 55 ? 13.647 -10.142 5.300 0.50 22.92 55 MET B O 1
ATOM 1297 O O B MET B 1 55 ? 13.905 -10.209 5.667 0.50 26.11 55 MET B O 1
ATOM 1306 N N . GLY B 1 56 ? 14.790 -8.202 5.048 1.00 24.31 56 GLY B N 1
ATOM 1307 C CA . GLY B 1 56 ? 13.699 -7.327 5.528 1.00 24.39 56 GLY B CA 1
ATOM 1308 C C . GLY B 1 56 ? 12.442 -7.454 4.670 1.00 29.51 56 GLY B C 1
ATOM 1309 O O . GLY B 1 56 ? 11.356 -7.104 5.171 1.00 31.78 56 GLY B O 1
ATOM 1310 N N . LYS B 1 57 ? 12.557 -7.956 3.433 1.00 24.93 57 LYS B N 1
ATOM 1311 C CA . LYS B 1 57 ? 11.375 -8.194 2.552 1.00 25.84 57 LYS B CA 1
ATOM 1312 C C . LYS B 1 57 ? 10.400 -9.204 3.200 1.00 25.43 57 LYS B C 1
ATOM 1313 O O . LYS B 1 57 ? 9.172 -9.054 3.026 1.00 25.77 57 LYS B O 1
ATOM 1319 N N . GLY B 1 58 ? 10.907 -10.146 3.988 1.00 24.23 58 GLY B N 1
ATOM 1320 C CA . GLY B 1 58 ? 10.168 -11.272 4.566 1.00 25.78 58 GLY B CA 1
ATOM 1321 C C . GLY B 1 58 ? 9.162 -11.823 3.567 1.00 30.24 58 GLY B C 1
ATOM 1322 O O . GLY B 1 58 ? 9.498 -11.913 2.363 1.00 28.67 58 GLY B O 1
ATOM 1323 N N . ARG B 1 59 ? 7.974 -12.145 4.070 1.00 32.18 59 ARG B N 1
ATOM 1324 C CA . ARG B 1 59 ? 6.913 -12.900 3.361 1.00 37.51 59 ARG B CA 1
ATOM 1325 C C . ARG B 1 59 ? 6.317 -12.056 2.229 1.00 36.42 59 ARG B C 1
ATOM 1326 O O . ARG B 1 59 ? 5.866 -12.631 1.223 1.00 36.12 59 ARG B O 1
ATOM 1334 N N . HIS B 1 60 ? 6.243 -10.736 2.425 1.00 31.91 60 HIS B N 1
ATOM 1335 C CA . HIS B 1 60 ? 5.634 -9.759 1.492 1.00 31.31 60 HIS B CA 1
ATOM 1336 C C . HIS B 1 60 ? 6.347 -8.412 1.698 1.00 24.87 60 HIS B C 1
ATOM 1337 O O . HIS B 1 60 ? 6.383 -8.000 2.848 1.00 22.84 60 HIS B O 1
ATOM 1344 N N . ASP B 1 61 ? 6.964 -7.854 0.658 1.00 23.03 61 ASP B N 1
ATOM 1345 C CA . ASP B 1 61 ? 7.621 -6.520 0.714 1.00 23.36 61 ASP B CA 1
ATOM 1346 C C . ASP B 1 61 ? 6.527 -5.454 0.806 1.00 24.63 61 ASP B C 1
ATOM 1347 O O . ASP B 1 61 ? 5.413 -5.667 0.291 1.00 21.49 61 ASP B O 1
ATOM 1352 N N . THR B 1 62 ? 6.764 -4.426 1.607 1.00 21.49 62 THR B N 1
ATOM 1353 C CA . THR B 1 62 ? 5.794 -3.318 1.808 1.00 19.55 62 THR B CA 1
ATOM 1354 C C . THR B 1 62 ? 6.573 -2.001 1.690 1.00 20.61 62 THR B C 1
ATOM 1355 O O . THR B 1 62 ? 7.806 -2.007 1.907 1.00 16.49 62 THR B O 1
ATOM 1359 N N . LYS B 1 63 ? 5.871 -0.928 1.353 1.00 20.85 63 LYS B N 1
ATOM 1360 C CA . LYS B 1 63 ? 6.480 0.415 1.197 1.00 22.11 63 LYS B CA 1
ATOM 1361 C C . LYS B 1 63 ? 7.048 0.865 2.549 1.00 18.39 63 LYS B C 1
ATOM 1362 O O . LYS B 1 63 ? 8.120 1.525 2.559 1.00 17.23 63 LYS B O 1
ATOM 1368 N N . ALA B 1 64 ? 6.374 0.557 3.654 1.00 16.67 64 ALA B N 1
ATOM 1369 C CA . ALA B 1 64 ? 6.821 0.996 4.994 1.00 17.24 64 ALA B CA 1
ATOM 1370 C C . ALA B 1 64 ? 8.121 0.279 5.318 1.00 16.34 64 ALA B C 1
ATOM 1371 O O . ALA B 1 64 ? 9.063 0.938 5.847 1.00 14.75 64 ALA B O 1
ATOM 1373 N N . LYS B 1 65 ? 8.221 -1.030 4.996 1.00 15.59 65 LYS B N 1
ATOM 1374 C CA . LYS B 1 65 ? 9.482 -1.758 5.278 1.00 16.87 65 LYS B CA 1
ATOM 1375 C C . LYS B 1 65 ? 10.631 -1.236 4.399 1.00 14.73 65 LYS B C 1
ATOM 1376 O O . LYS B 1 65 ? 11.750 -1.120 4.916 1.00 16.08 65 LYS B O 1
ATOM 1382 N N . ALA B 1 66 ? 10.394 -0.927 3.138 1.00 15.07 66 ALA B N 1
ATOM 1383 C CA . ALA B 1 66 ? 11.439 -0.427 2.232 1.00 16.21 66 ALA B CA 1
ATOM 1384 C C . ALA B 1 66 ? 11.970 0.905 2.804 1.00 15.83 66 ALA B C 1
ATOM 1385 O O . ALA B 1 66 ? 13.197 1.104 2.794 1.00 13.73 66 ALA B O 1
ATOM 1387 N N . LYS B 1 67 ? 11.083 1.793 3.261 1.00 14.83 67 LYS B N 1
ATOM 1388 C CA . LYS B 1 67 ? 11.509 3.087 3.861 1.00 16.17 67 LYS B CA 1
ATOM 1389 C C . LYS B 1 67 ? 12.358 2.827 5.113 1.00 14.61 67 LYS B C 1
ATOM 1390 O O . LYS B 1 67 ? 13.363 3.529 5.314 1.00 11.57 67 LYS B O 1
ATOM 1396 N N . ALA B 1 68 ? 11.905 1.931 6.014 1.00 13.27 68 ALA B N 1
ATOM 1397 C CA . ALA B 1 68 ? 12.633 1.581 7.262 1.00 12.32 68 ALA B CA 1
ATOM 1398 C C . ALA B 1 68 ? 14.035 1.091 6.918 1.00 12.44 68 ALA B C 1
ATOM 1399 O O . ALA B 1 68 ? 14.986 1.521 7.586 1.00 11.62 68 ALA B O 1
ATOM 1401 N N . MET B 1 69 ? 14.208 0.268 5.873 1.00 13.65 69 MET B N 1
ATOM 1402 C CA . MET B 1 69 ? 15.540 -0.299 5.544 1.00 14.81 69 MET B CA 1
ATOM 1403 C C . MET B 1 69 ? 16.432 0.751 4.858 1.00 15.21 69 MET B C 1
ATOM 1404 O O . MET B 1 69 ? 17.645 0.733 5.089 1.00 17.30 69 MET B O 1
ATOM 1409 N N . GLN B 1 70 ? 15.873 1.737 4.167 1.00 15.78 70 GLN B N 1
ATOM 1410 C CA . GLN B 1 70 ? 16.662 2.836 3.517 1.00 16.24 70 GLN B CA 1
ATOM 1411 C C . GLN B 1 70 ? 17.165 3.766 4.612 1.00 14.90 70 GLN B C 1
ATOM 1412 O O . GLN B 1 70 ? 18.371 4.132 4.605 1.00 13.87 70 GLN B O 1
ATOM 1418 N N . VAL B 1 71 ? 16.292 4.075 5.568 1.00 12.64 71 VAL B N 1
ATOM 1419 C CA . VAL B 1 71 ? 16.699 4.873 6.755 1.00 12.71 71 VAL B CA 1
ATOM 1420 C C . VAL B 1 71 ? 17.767 4.139 7.566 1.00 12.60 71 VAL B C 1
ATOM 1421 O O . VAL B 1 71 ? 18.701 4.802 8.038 1.00 11.97 71 VAL B O 1
ATOM 1425 N N . ALA B 1 72 ? 17.635 2.832 7.795 1.00 12.10 72 ALA B N 1
ATOM 1426 C CA . ALA B 1 72 ? 18.633 2.050 8.557 1.00 13.02 72 ALA B CA 1
ATOM 1427 C C . ALA B 1 72 ? 20.001 2.159 7.867 1.00 13.48 72 ALA B C 1
ATOM 1428 O O . ALA B 1 72 ? 20.961 2.455 8.548 1.00 13.14 72 ALA B O 1
ATOM 1430 N N . LEU B 1 73 ? 20.056 2.050 6.539 1.00 13.56 73 LEU B N 1
ATOM 1431 C CA . LEU B 1 73 ? 21.306 2.152 5.742 1.00 14.44 73 LEU B CA 1
ATOM 1432 C C . LEU B 1 73 ? 21.858 3.566 5.872 1.00 13.89 73 LEU B C 1
ATOM 1433 O O . LEU B 1 73 ? 23.052 3.719 6.203 1.00 13.97 73 LEU B O 1
ATOM 1438 N N . ALA B 1 74 ? 21.022 4.594 5.715 1.00 13.50 74 ALA B N 1
ATOM 1439 C CA . ALA B 1 74 ? 21.459 6.004 5.828 1.00 13.73 74 ALA B CA 1
ATOM 1440 C C . ALA B 1 74 ? 22.040 6.288 7.233 1.00 14.11 74 ALA B C 1
ATOM 1441 O O . ALA B 1 74 ? 23.082 6.956 7.341 1.00 12.65 74 ALA B O 1
ATOM 1443 N N A SER B 1 75 ? 21.411 5.753 8.290 0.50 11.89 75 SER B N 1
ATOM 1444 N N B SER B 1 75 ? 21.408 5.746 8.280 0.50 13.28 75 SER B N 1
ATOM 1445 C CA A SER B 1 75 ? 21.781 6.021 9.706 0.50 11.98 75 SER B CA 1
ATOM 1446 C CA B SER B 1 75 ? 21.749 6.027 9.698 0.50 14.32 75 SER B CA 1
ATOM 1447 C C A SER B 1 75 ? 23.096 5.310 10.019 0.50 12.92 75 SER B C 1
ATOM 1448 C C B SER B 1 75 ? 23.042 5.287 10.060 0.50 14.32 75 SER B C 1
ATOM 1449 O O A SER B 1 75 ? 23.935 5.880 10.778 0.50 13.20 75 SER B O 1
ATOM 1450 O O B SER B 1 75 ? 23.826 5.828 10.887 0.50 14.57 75 SER B O 1
ATOM 1455 N N . SER B 1 76 ? 23.288 4.130 9.430 1.00 13.62 76 SER B N 1
ATOM 1456 C CA . SER B 1 76 ? 24.517 3.338 9.653 1.00 13.99 76 SER B CA 1
ATOM 1457 C C . SER B 1 76 ? 25.701 4.092 9.048 1.00 12.50 76 SER B C 1
ATOM 1458 O O . SER B 1 76 ? 26.769 4.174 9.737 1.00 13.64 76 SER B O 1
ATOM 1461 N N . ILE B 1 77 ? 25.512 4.711 7.875 1.00 12.75 77 ILE B N 1
ATOM 1462 C CA . ILE B 1 77 ? 26.572 5.533 7.218 1.00 13.36 77 ILE B CA 1
ATOM 1463 C C . ILE B 1 77 ? 26.873 6.787 8.065 1.00 13.73 77 ILE B C 1
ATOM 1464 O O . ILE B 1 77 ? 28.073 7.056 8.374 1.00 13.99 77 ILE B O 1
ATOM 1469 N N . ALA B 1 78 ? 25.830 7.515 8.450 1.00 13.32 78 ALA B N 1
ATOM 1470 C CA . ALA B 1 78 ? 25.924 8.716 9.310 1.00 13.63 78 ALA B CA 1
ATOM 1471 C C . ALA B 1 78 ? 26.642 8.375 10.621 1.00 14.34 78 ALA B C 1
ATOM 1472 O O . ALA B 1 78 ? 27.576 9.090 10.987 1.00 14.51 78 ALA B O 1
ATOM 1474 N N . GLU B 1 79 ? 26.295 7.278 11.285 1.00 14.49 79 GLU B N 1
ATOM 1475 C CA . GLU B 1 79 ? 26.914 6.935 12.573 1.00 14.73 79 GLU B CA 1
ATOM 1476 C C . GLU B 1 79 ? 28.386 6.599 12.401 1.00 15.30 79 GLU B C 1
ATOM 1477 O O . GLU B 1 79 ? 29.146 6.997 13.256 1.00 17.65 79 GLU B O 1
ATOM 1483 N N . LEU B 1 80 ? 28.805 5.903 11.355 1.00 15.29 80 LEU B N 1
ATOM 1484 C CA . LEU B 1 80 ? 30.253 5.645 11.177 1.00 16.53 80 LEU B CA 1
ATOM 1485 C C . LEU B 1 80 ? 30.994 6.942 10.893 1.00 18.54 80 LEU B C 1
ATOM 1486 O O . LEU B 1 80 ? 32.148 7.051 11.319 1.00 19.77 80 LEU B O 1
ATOM 1491 N N . VAL B 1 81 ? 30.401 7.873 10.162 1.00 17.73 81 VAL B N 1
ATOM 1492 C CA . VAL B 1 81 ? 31.099 9.182 9.947 1.00 20.55 81 VAL B CA 1
ATOM 1493 C C . VAL B 1 81 ? 31.465 9.789 11.312 1.00 19.35 81 VAL B C 1
ATOM 1494 O O . VAL B 1 81 ? 32.605 10.295 11.471 1.00 22.16 81 VAL B O 1
ATOM 1498 N N A ILE B 1 82 ? 30.526 9.788 12.250 0.50 19.15 82 ILE B N 1
ATOM 1499 N N B ILE B 1 82 ? 30.526 9.790 12.252 0.50 18.76 82 ILE B N 1
ATOM 1500 C CA A ILE B 1 82 ? 30.728 10.296 13.633 0.50 20.77 82 ILE B CA 1
ATOM 1501 C CA B ILE B 1 82 ? 30.742 10.309 13.629 0.50 20.10 82 ILE B CA 1
ATOM 1502 C C A ILE B 1 82 ? 31.730 9.403 14.375 0.50 22.45 82 ILE B C 1
ATOM 1503 C C B ILE B 1 82 ? 31.733 9.404 14.374 0.50 22.01 82 ILE B C 1
ATOM 1504 O O A ILE B 1 82 ? 32.666 9.946 15.015 0.50 22.31 82 ILE B O 1
ATOM 1505 O O B ILE B 1 82 ? 32.673 9.941 15.015 0.50 21.86 82 ILE B O 1
ATOM 1514 N N . ALA B 1 83 ? 31.545 8.085 14.306 1.00 21.93 83 ALA B N 1
ATOM 1515 C CA . ALA B 1 83 ? 32.376 7.125 15.072 1.00 23.93 83 ALA B CA 1
ATOM 1516 C C . ALA B 1 83 ? 33.825 7.210 14.576 1.00 27.87 83 ALA B C 1
ATOM 1517 O O . ALA B 1 83 ? 34.719 7.028 15.406 1.00 31.90 83 ALA B O 1
ATOM 1519 N N . GLU B 1 84 ? 34.072 7.475 13.293 1.00 27.50 84 GLU B N 1
ATOM 1520 C CA . GLU B 1 84 ? 35.436 7.302 12.710 1.00 35.22 84 GLU B CA 1
ATOM 1521 C C . GLU B 1 84 ? 36.236 8.593 12.922 1.00 40.56 84 GLU B C 1
ATOM 1522 O O . GLU B 1 84 ? 37.466 8.525 13.005 1.00 46.91 84 GLU B O 1
ATOM 1528 N N . SER B 1 85 ? 35.561 9.737 12.996 1.00 46.38 85 SER B N 1
ATOM 1529 C CA . SER B 1 85 ? 36.123 10.990 13.554 1.00 50.25 85 SER B CA 1
ATOM 1530 C C . SER B 1 85 ? 35.996 10.930 15.084 1.00 53.26 85 SER B C 1
ATOM 1531 O O . SER B 1 85 ? 35.692 9.855 15.620 1.00 52.30 85 SER B O 1
ATOM 1534 N N . SER B 1 86 ? 36.295 12.010 15.790 1.00 59.24 86 SER B N 1
ATOM 1535 C CA . SER B 1 86 ? 36.042 12.097 17.253 1.00 61.59 86 SER B CA 1
ATOM 1536 C C . SER B 1 86 ? 35.422 13.452 17.611 1.00 62.69 86 SER B C 1
ATOM 1537 O O . SER B 1 86 ? 35.376 13.760 18.813 1.00 60.47 86 SER B O 1
ATOM 1540 N N . GLY B 1 87 ? 34.941 14.207 16.613 1.00 67.15 87 GLY B N 1
ATOM 1541 C CA . GLY B 1 87 ? 33.996 15.326 16.796 1.00 63.70 87 GLY B CA 1
ATOM 1542 C C . GLY B 1 87 ? 34.301 16.511 15.895 1.00 62.26 87 GLY B C 1
ATOM 1543 O O . GLY B 1 87 ? 33.351 17.188 15.498 1.00 67.21 87 GLY B O 1
ATOM 1544 N N . GLY B 1 88 ? 35.576 16.776 15.604 1.00 64.33 88 GLY B N 1
ATOM 1545 C CA . GLY B 1 88 ? 36.066 18.094 15.145 1.00 64.49 88 GLY B CA 1
ATOM 1546 C C . GLY B 1 88 ? 35.806 18.350 13.664 1.00 63.99 88 GLY B C 1
ATOM 1547 O O . GLY B 1 88 ? 35.260 19.425 13.342 1.00 64.42 88 GLY B O 1
ATOM 1548 N N . ASP B 1 89 ? 36.189 17.408 12.791 1.00 55.88 89 ASP B N 1
ATOM 1549 C CA . ASP B 1 89 ? 36.282 17.587 11.310 1.00 49.65 89 ASP B CA 1
ATOM 1550 C C . ASP B 1 89 ? 34.992 17.091 10.624 1.00 41.63 89 ASP B C 1
ATOM 1551 O O . ASP B 1 89 ? 35.095 16.541 9.475 1.00 30.01 89 ASP B O 1
ATOM 1556 N N . VAL B 1 90 ? 33.824 17.313 11.242 1.00 35.31 90 VAL B N 1
ATOM 1557 C CA . VAL B 1 90 ? 32.544 16.675 10.810 1.00 35.75 90 VAL B CA 1
ATOM 1558 C C . VAL B 1 90 ? 32.106 17.261 9.463 1.00 33.78 90 VAL B C 1
ATOM 1559 O O . VAL B 1 90 ? 31.623 16.483 8.624 1.00 30.36 90 VAL B O 1
ATOM 1563 N N . GLN B 1 91 ? 32.293 18.562 9.233 1.00 32.24 91 GLN B N 1
ATOM 1564 C CA . GLN B 1 91 ? 31.837 19.189 7.963 1.00 30.18 91 GLN B CA 1
ATOM 1565 C C . GLN B 1 91 ? 32.639 18.620 6.785 1.00 25.89 91 GLN B C 1
ATOM 1566 O O . GLN B 1 91 ? 32.014 18.323 5.771 1.00 24.13 91 GLN B O 1
ATOM 1572 N N . ARG B 1 92 ? 33.963 18.515 6.873 1.00 25.29 92 ARG B N 1
ATOM 1573 C CA . ARG B 1 92 ? 34.791 17.978 5.768 1.00 27.01 92 ARG B CA 1
ATOM 1574 C C . ARG B 1 92 ? 34.358 16.541 5.478 1.00 23.20 92 ARG B C 1
ATOM 1575 O O . ARG B 1 92 ? 34.110 16.211 4.314 1.00 20.98 92 ARG B O 1
ATOM 1583 N N . LYS B 1 93 ? 34.267 15.712 6.511 1.00 24.98 93 LYS B N 1
ATOM 1584 C CA . LYS B 1 93 ? 33.855 14.291 6.331 1.00 22.49 93 LYS B CA 1
ATOM 1585 C C . LYS B 1 93 ? 32.435 14.193 5.776 1.00 19.49 93 LYS B C 1
ATOM 1586 O O . LYS B 1 93 ? 32.189 13.297 4.937 1.00 17.53 93 LYS B O 1
ATOM 1592 N N . THR B 1 94 ? 31.519 15.059 6.194 1.00 17.94 94 THR B N 1
ATOM 1593 C CA . THR B 1 94 ? 30.155 15.059 5.630 1.00 17.61 94 THR B CA 1
ATOM 1594 C C . THR B 1 94 ? 30.250 15.358 4.134 1.00 17.34 94 THR B C 1
ATOM 1595 O O . THR B 1 94 ? 29.578 14.742 3.338 1.00 15.31 94 THR B O 1
ATOM 1599 N N . ASN B 1 95 ? 31.054 16.357 3.740 1.00 16.99 95 ASN B N 1
ATOM 1600 C CA . ASN B 1 95 ? 31.211 16.698 2.318 1.00 17.77 95 ASN B CA 1
ATOM 1601 C C . ASN B 1 95 ? 31.811 15.515 1.578 1.00 16.96 95 ASN B C 1
ATOM 1602 O O . ASN B 1 95 ? 31.384 15.250 0.487 1.00 16.36 95 ASN B O 1
ATOM 1607 N N . VAL B 1 96 ? 32.824 14.863 2.132 1.00 17.77 96 VAL B N 1
ATOM 1608 C CA . VAL B 1 96 ? 33.506 13.770 1.395 1.00 17.47 96 VAL B CA 1
ATOM 1609 C C . VAL B 1 96 ? 32.534 12.593 1.258 1.00 16.69 96 VAL B C 1
ATOM 1610 O O . VAL B 1 96 ? 32.484 11.994 0.193 1.00 16.79 96 VAL B O 1
ATOM 1614 N N . ILE B 1 97 ? 31.794 12.268 2.307 1.00 18.96 97 ILE B N 1
ATOM 1615 C CA . ILE B 1 97 ? 30.845 11.112 2.273 1.00 19.69 97 ILE B CA 1
ATOM 1616 C C . ILE B 1 97 ? 29.719 11.449 1.287 1.00 19.32 97 ILE B C 1
ATOM 1617 O O . ILE B 1 97 ? 29.302 10.583 0.512 1.00 17.10 97 ILE B O 1
ATOM 1622 N N . SER B 1 98 ? 29.220 12.681 1.302 1.00 18.06 98 SER B N 1
ATOM 1623 C CA . SER B 1 98 ? 28.091 13.065 0.425 1.00 18.31 98 SER B CA 1
ATOM 1624 C C . SER B 1 98 ? 28.535 12.911 -1.043 1.00 18.03 98 SER B C 1
ATOM 1625 O O . SER B 1 98 ? 27.773 12.413 -1.871 1.00 15.57 98 SER B O 1
ATOM 1628 N N . ASN B 1 99 ? 29.753 13.338 -1.368 1.00 19.54 99 ASN B N 1
ATOM 1629 C CA . ASN B 1 99 ? 30.335 13.245 -2.729 1.00 20.01 99 ASN B CA 1
ATOM 1630 C C . ASN B 1 99 ? 30.543 11.770 -3.128 1.00 20.14 99 ASN B C 1
ATOM 1631 O O . ASN B 1 99 ? 30.112 11.383 -4.223 1.00 19.86 99 ASN B O 1
ATOM 1636 N N . ALA B 1 100 ? 31.077 10.936 -2.242 1.00 21.19 100 ALA B N 1
ATOM 1637 C CA . ALA B 1 100 ? 31.256 9.472 -2.468 1.00 21.41 100 ALA B CA 1
ATOM 1638 C C . ALA B 1 100 ? 29.898 8.804 -2.734 1.00 20.90 100 ALA B C 1
ATOM 1639 O O . ALA B 1 100 ? 29.804 7.934 -3.621 1.00 20.37 100 ALA B O 1
ATOM 1641 N N . LEU B 1 101 ? 28.870 9.184 -1.969 1.00 21.09 101 LEU B N 1
ATOM 1642 C CA . LEU B 1 101 ? 27.493 8.643 -2.128 1.00 18.89 101 LEU B CA 1
ATOM 1643 C C . LEU B 1 101 ? 26.899 9.114 -3.456 1.00 19.65 101 LEU B C 1
ATOM 1644 O O . LEU B 1 101 ? 26.328 8.320 -4.159 1.00 20.35 101 LEU B O 1
ATOM 1649 N N . ARG B 1 102 ? 26.928 10.406 -3.740 1.00 19.13 102 ARG B N 1
ATOM 1650 C CA . ARG B 1 102 ? 26.369 10.914 -5.031 1.00 23.32 102 ARG B CA 1
ATOM 1651 C C . ARG B 1 102 ? 26.996 10.208 -6.231 1.00 23.26 102 ARG B C 1
ATOM 1652 O O . ARG B 1 102 ? 26.268 9.836 -7.149 1.00 24.29 102 ARG B O 1
ATOM 1660 N N . ASN B 1 103 ? 28.315 10.049 -6.240 1.00 24.93 103 ASN B N 1
ATOM 1661 C CA . ASN B 1 103 ? 29.018 9.434 -7.397 1.00 22.86 103 ASN B CA 1
ATOM 1662 C C . ASN B 1 103 ? 28.615 7.963 -7.483 1.00 24.29 103 ASN B C 1
ATOM 1663 O O . ASN B 1 103 ? 28.335 7.454 -8.573 1.00 23.83 103 ASN B O 1
ATOM 1668 N N . ALA B 1 104 ? 28.523 7.267 -6.357 1.00 22.58 104 ALA B N 1
ATOM 1669 C CA . ALA B 1 104 ? 28.178 5.829 -6.381 1.00 21.93 104 ALA B CA 1
ATOM 1670 C C . ALA B 1 104 ? 26.714 5.624 -6.819 1.00 23.27 104 ALA B C 1
ATOM 1671 O O . ALA B 1 104 ? 26.462 4.740 -7.671 1.00 22.58 104 ALA B O 1
ATOM 1673 N N . LEU B 1 105 ? 25.791 6.465 -6.366 1.00 21.90 105 LEU B N 1
ATOM 1674 C CA . LEU B 1 105 ? 24.375 6.459 -6.830 1.00 23.23 105 LEU B CA 1
ATOM 1675 C C . LEU B 1 105 ? 24.254 6.820 -8.335 1.00 23.66 105 LEU B C 1
ATOM 1676 O O . LEU B 1 105 ? 23.573 6.072 -9.062 1.00 26.33 105 LEU B O 1
ATOM 1681 N N . MET B 1 106 ? 24.901 7.893 -8.810 1.00 25.64 106 MET B N 1
ATOM 1682 C CA . MET B 1 106 ? 24.898 8.259 -10.251 1.00 27.90 106 MET B CA 1
ATOM 1683 C C . MET B 1 106 ? 25.435 7.077 -11.079 1.00 28.12 106 MET B C 1
ATOM 1684 O O . MET B 1 106 ? 24.777 6.689 -12.060 1.00 29.78 106 MET B O 1
ATOM 1689 N N A SER B 1 107 ? 26.586 6.518 -10.688 0.50 26.37 107 SER B N 1
ATOM 1690 N N B SER B 1 107 ? 26.570 6.494 -10.690 0.50 28.16 107 SER B N 1
ATOM 1691 C CA A SER B 1 107 ? 27.275 5.397 -11.389 0.50 23.73 107 SER B CA 1
ATOM 1692 C CA B SER B 1 107 ? 27.238 5.408 -11.458 0.50 26.40 107 SER B CA 1
ATOM 1693 C C A SER B 1 107 ? 26.338 4.187 -11.542 0.50 24.23 107 SER B C 1
ATOM 1694 C C B SER B 1 107 ? 26.338 4.165 -11.549 0.50 25.71 107 SER B C 1
ATOM 1695 O O A SER B 1 107 ? 26.311 3.601 -12.636 0.50 24.10 107 SER B O 1
ATOM 1696 O O B SER B 1 107 ? 26.328 3.535 -12.618 0.50 25.49 107 SER B O 1
ATOM 1701 N N . THR B 1 108 ? 25.592 3.823 -10.499 1.00 24.78 108 THR B N 1
ATOM 1702 C CA . THR B 1 108 ? 24.852 2.542 -10.413 1.00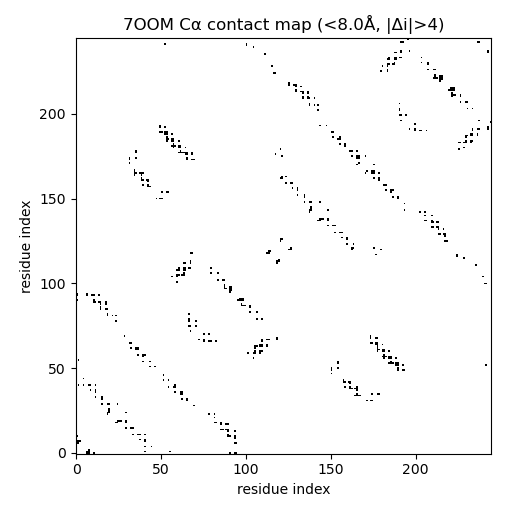 24.03 108 THR B CA 1
ATOM 1703 C C . THR B 1 108 ? 23.379 2.716 -10.778 1.00 26.68 108 THR B C 1
ATOM 1704 O O . THR B 1 108 ? 22.755 1.667 -11.001 1.00 29.12 108 THR B O 1
ATOM 1708 N N . THR B 1 109 ? 22.819 3.932 -10.729 1.00 26.49 109 THR B N 1
ATOM 1709 C CA . THR B 1 109 ? 21.361 4.188 -10.990 1.00 29.38 109 THR B CA 1
ATOM 1710 C C . THR B 1 109 ? 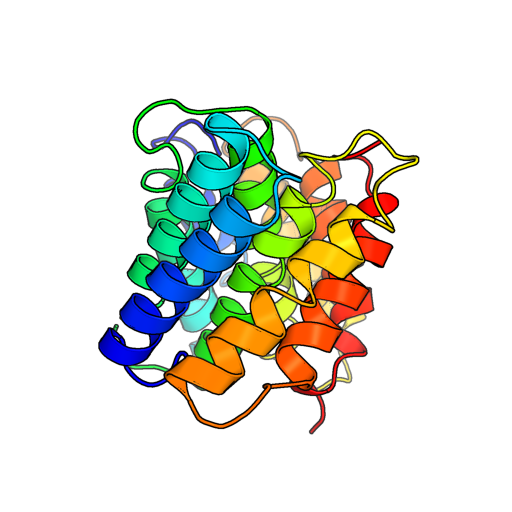21.161 5.213 -12.123 1.00 32.93 109 THR B C 1
ATOM 1711 O O . THR B 1 109 ? 20.049 5.242 -12.687 1.00 38.38 109 THR B O 1
ATOM 1715 N N . GLY B 1 110 ? 22.149 6.082 -12.382 1.00 35.11 110 GLY B N 1
ATOM 1716 C CA . GLY B 1 110 ? 22.009 7.319 -13.178 1.00 33.40 110 GLY B CA 1
ATOM 1717 C C . GLY B 1 110 ? 21.137 8.423 -12.590 1.00 36.04 110 GLY B C 1
ATOM 1718 O O . GLY B 1 110 ? 20.742 9.295 -13.384 1.00 37.83 110 GLY B O 1
ATOM 1719 N N . SER B 1 111 ? 20.886 8.469 -11.273 1.00 34.73 111 SER B N 1
ATOM 1720 C CA . SER B 1 111 ? 20.478 9.681 -10.509 1.00 33.69 111 SER B CA 1
ATOM 1721 C C . SER B 1 111 ? 21.443 9.886 -9.348 1.00 34.72 111 SER B C 1
ATOM 1722 O O . SER B 1 111 ? 22.020 8.920 -8.852 1.00 31.56 111 SER B O 1
ATOM 1725 N N . PRO B 1 112 ? 21.654 11.134 -8.865 1.00 37.74 112 PRO B N 1
ATOM 1726 C CA . PRO B 1 112 ? 22.441 11.336 -7.647 1.00 37.73 112 PRO B CA 1
ATOM 1727 C C . PRO B 1 112 ? 21.652 11.009 -6.363 1.00 30.96 112 PRO B C 1
ATOM 1728 O O . PRO B 1 112 ? 22.258 11.082 -5.320 1.00 30.54 112 PRO B O 1
ATOM 1732 N N A ASN B 1 113 ? 20.342 10.742 -6.487 0.50 30.38 113 ASN B N 1
ATOM 1733 N N B ASN B 1 113 ? 20.363 10.625 -6.485 0.50 30.67 113 ASN B N 1
ATOM 1734 C CA A ASN B 1 113 ? 19.454 10.337 -5.364 0.50 29.58 113 ASN B CA 1
ATOM 1735 C CA B ASN B 1 113 ? 19.377 10.419 -5.381 0.50 29.96 113 ASN B CA 1
ATOM 1736 C C A ASN B 1 113 ? 19.682 11.312 -4.188 0.50 29.56 113 ASN B C 1
ATOM 1737 C C B ASN B 1 113 ? 19.707 11.332 -4.200 0.50 29.82 113 ASN B C 1
ATOM 1738 O O A ASN B 1 113 ? 20.004 10.819 -3.089 0.50 27.09 113 ASN B O 1
ATOM 1739 O O B ASN B 1 113 ? 20.084 10.816 -3.130 0.50 27.35 113 ASN B O 1
ATOM 1748 N N . GLU B 1 114 ? 19.565 12.642 -4.399 1.00 31.52 114 GLU B N 1
ATOM 1749 C CA . GLU B 1 114 ? 19.944 13.679 -3.391 1.00 33.16 114 GLU B CA 1
ATOM 1750 C C . GLU B 1 114 ? 19.047 13.559 -2.151 1.00 30.72 114 GLU B C 1
ATOM 1751 O O . GLU B 1 114 ? 19.516 13.919 -1.074 1.00 28.22 114 GLU B O 1
ATOM 1757 N N . GLU B 1 115 ? 17.831 13.032 -2.286 1.00 29.13 115 GLU B N 1
ATOM 1758 C CA . GLU B 1 115 ? 16.980 12.710 -1.112 1.00 32.71 115 GLU B CA 1
ATOM 1759 C C . GLU B 1 115 ? 17.720 11.777 -0.137 1.00 26.44 115 GLU B C 1
ATOM 1760 O O . GLU B 1 115 ? 17.675 12.027 1.056 1.00 26.09 115 GLU B O 1
ATOM 1766 N N . PHE B 1 116 ? 18.306 10.681 -0.615 1.00 24.74 116 PHE B N 1
ATOM 1767 C CA . PHE B 1 116 ? 19.035 9.740 0.259 1.00 23.61 116 PHE B CA 1
ATOM 1768 C C . PHE B 1 116 ? 20.233 10.473 0.887 1.00 21.67 116 PHE B C 1
ATOM 1769 O O . PHE B 1 116 ? 20.488 10.309 2.109 1.00 19.61 116 PHE B O 1
ATOM 1777 N N . VAL B 1 117 ? 21.013 11.189 0.070 1.00 21.18 117 VAL B N 1
ATOM 1778 C CA . VAL B 1 117 ? 22.201 11.962 0.544 1.00 21.38 117 VAL B CA 1
ATOM 1779 C C . VAL B 1 117 ? 21.762 12.972 1.621 1.00 19.63 117 VAL B C 1
ATOM 1780 O O . VAL B 1 117 ? 22.391 13.056 2.685 1.00 17.38 117 VAL B O 1
ATOM 1784 N N . HIS B 1 118 ? 20.637 13.668 1.440 1.00 22.16 118 HIS B N 1
ATOM 1785 C CA . HIS B 1 118 ? 20.169 14.682 2.419 1.00 22.76 118 HIS B CA 1
ATOM 1786 C C . HIS B 1 118 ? 19.838 14.008 3.754 1.00 22.83 118 HIS B C 1
ATOM 1787 O O . HIS B 1 118 ? 20.211 14.589 4.806 1.00 23.98 118 HIS B O 1
ATOM 1794 N N . GLU B 1 119 ? 19.178 12.848 3.699 1.00 24.32 119 GLU B N 1
ATOM 1795 C CA . GLU B 1 119 ? 18.885 11.966 4.866 1.00 25.29 119 GLU B CA 1
ATOM 1796 C C . GLU B 1 119 ? 20.160 11.695 5.665 1.00 18.96 119 GLU B C 1
ATOM 1797 O O . GLU B 1 119 ? 20.185 11.980 6.872 1.00 19.35 119 GLU B O 1
ATOM 1803 N N . VAL B 1 120 ? 21.196 11.188 4.998 1.00 19.94 120 VAL B N 1
ATOM 1804 C CA . VAL B 1 120 ? 22.535 10.946 5.609 1.00 17.80 120 VAL B CA 1
ATOM 1805 C C . VAL B 1 120 ? 23.081 12.242 6.231 1.00 17.43 120 VAL B C 1
ATOM 1806 O O . VAL B 1 120 ? 23.542 12.185 7.393 1.00 17.31 120 VAL B O 1
ATOM 1810 N N . GLN B 1 121 ? 23.025 13.393 5.543 1.00 18.60 121 GLN B N 1
ATOM 1811 C CA . GLN B 1 121 ? 23.530 14.685 6.087 1.00 18.41 121 GLN B CA 1
ATOM 1812 C C . GLN B 1 121 ? 22.717 15.103 7.324 1.00 18.39 121 GLN B C 1
ATOM 1813 O O . GLN B 1 121 ? 23.332 15.477 8.331 1.00 18.62 121 GLN B O 1
ATOM 1819 N N . ASP B 1 122 ? 21.414 14.895 7.327 1.00 19.85 122 ASP B N 1
ATOM 1820 C CA . ASP B 1 122 ? 20.567 15.213 8.503 1.00 21.03 122 ASP B CA 1
ATOM 1821 C C . ASP B 1 122 ? 20.887 14.281 9.673 1.00 19.84 122 ASP B C 1
ATOM 1822 O O . ASP B 1 122 ? 20.935 14.768 10.832 1.00 20.17 122 ASP B O 1
ATOM 1827 N N . LEU B 1 123 ? 21.082 12.993 9.382 1.00 18.15 123 LEU B N 1
ATOM 1828 C CA . LEU B 1 123 ? 21.420 11.986 10.418 1.00 17.85 123 LEU B CA 1
ATOM 1829 C C . LEU B 1 123 ? 22.788 12.306 11.030 1.00 16.95 123 LEU B C 1
ATOM 1830 O O . LEU B 1 123 ? 22.907 12.201 12.292 1.00 15.94 123 LEU B O 1
ATOM 1835 N N . ILE B 1 124 ? 23.774 12.722 10.232 1.00 19.03 124 ILE B N 1
ATOM 1836 C CA . ILE B 1 124 ? 25.085 13.151 10.806 1.00 20.91 124 ILE B CA 1
ATOM 1837 C C . ILE B 1 124 ? 24.850 14.294 11.799 1.00 20.47 124 ILE B C 1
ATOM 1838 O O . ILE B 1 124 ? 25.413 14.265 12.884 1.00 21.08 124 ILE B O 1
ATOM 1843 N N . GLN B 1 125 ? 24.073 15.299 11.412 1.00 23.46 125 GLN B N 1
ATOM 1844 C CA . GLN B 1 125 ? 23.786 16.457 12.291 1.00 25.74 125 GLN B CA 1
ATOM 1845 C C . GLN B 1 125 ? 23.194 15.954 13.604 1.00 24.80 125 GLN B C 1
ATOM 1846 O O . GLN B 1 125 ? 23.808 16.244 14.644 1.00 24.08 125 GLN B O 1
ATOM 1852 N N . MET B 1 126 ? 22.105 15.174 13.554 1.00 22.36 126 MET B N 1
ATOM 1853 C CA . MET B 1 126 ? 21.328 14.779 14.759 1.00 24.79 126 MET B CA 1
ATOM 1854 C C . MET B 1 126 ? 22.164 13.810 15.598 1.00 24.78 126 MET B C 1
ATOM 1855 O O . MET B 1 126 ? 22.174 14.007 16.814 1.00 21.12 126 MET B O 1
ATOM 1860 N N . LEU B 1 127 ? 22.842 12.798 14.998 1.00 20.69 127 LEU B N 1
ATOM 1861 C CA . LEU B 1 127 ? 23.591 11.788 15.781 1.00 21.66 127 LEU B CA 1
ATOM 1862 C C . LEU B 1 127 ? 24.765 12.419 16.528 1.00 25.68 127 LEU B C 1
ATOM 1863 O O . LEU B 1 127 ? 25.027 11.955 17.652 1.00 26.58 127 LEU B O 1
ATOM 1868 N N . SER B 1 128 ? 25.388 13.459 15.971 1.00 30.25 128 SER B N 1
ATOM 1869 C CA . SER B 1 128 ? 26.541 14.170 16.578 1.00 32.63 128 SER B CA 1
ATOM 1870 C C . SER B 1 128 ? 26.114 14.780 17.926 1.00 35.74 128 SER B C 1
ATOM 1871 O O . SER B 1 128 ? 27.013 15.088 18.718 1.00 42.62 128 SER B O 1
ATOM 1874 N N . GLN B 1 129 ? 24.803 14.844 18.225 1.00 38.44 129 GLN B N 1
ATOM 1875 C CA . GLN B 1 129 ? 24.238 15.268 19.547 1.00 37.01 129 GLN B CA 1
ATOM 1876 C C . GLN B 1 129 ? 24.122 14.122 20.564 1.00 40.53 129 GLN B C 1
ATOM 1877 O O . GLN B 1 129 ? 23.889 14.448 21.751 1.00 38.04 129 GLN B O 1
ATOM 1883 N N . GLU B 1 130 ? 24.170 12.835 20.178 1.00 37.55 130 GLU B N 1
ATOM 1884 C CA . GLU B 1 130 ? 23.584 11.748 21.024 1.00 33.91 130 GLU B CA 1
ATOM 1885 C C . GLU B 1 130 ? 24.640 11.208 21.995 1.00 34.37 130 GLU B C 1
ATOM 1886 O O . GLU B 1 130 ? 25.836 11.178 21.628 1.00 29.01 130 GLU B O 1
ATOM 1892 N N . GLN B 1 131 ? 24.189 10.689 23.143 1.00 35.41 131 GLN B N 1
ATOM 1893 C CA . GLN B 1 131 ? 25.032 10.193 24.264 1.00 38.04 131 GLN B CA 1
ATOM 1894 C C . GLN B 1 131 ? 25.987 9.079 23.796 1.00 33.49 131 GLN B C 1
ATOM 1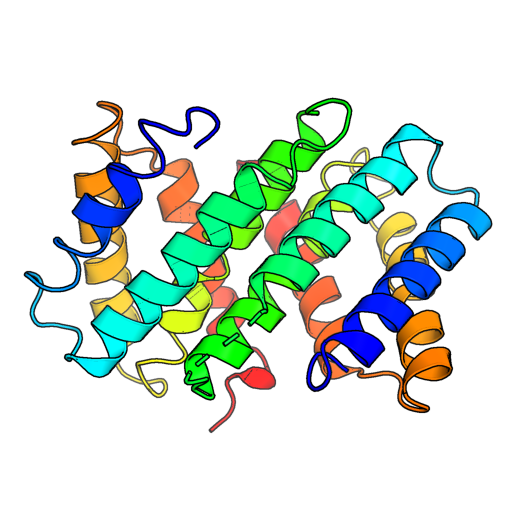895 O O . GLN B 1 131 ? 27.142 9.080 24.214 1.00 29.69 131 GLN B O 1
ATOM 1901 N N . ILE B 1 132 ? 25.532 8.175 22.928 1.00 31.91 132 ILE B N 1
ATOM 1902 C CA . ILE B 1 132 ? 26.371 7.086 22.335 1.00 31.71 132 ILE B CA 1
ATOM 1903 C C . ILE B 1 132 ? 27.665 7.678 21.753 1.00 30.45 132 ILE B C 1
ATOM 1904 O O . ILE B 1 132 ? 28.663 6.923 21.621 1.00 29.41 132 ILE B O 1
ATOM 1909 N N . ASN B 1 133 ? 27.630 8.942 21.309 1.00 30.68 133 ASN B N 1
ATOM 1910 C CA . ASN B 1 133 ? 28.754 9.556 20.548 1.00 33.57 133 ASN B CA 1
ATOM 1911 C C . ASN B 1 133 ? 29.626 10.454 21.446 1.00 37.30 133 ASN B C 1
ATOM 1912 O O . ASN B 1 133 ? 30.641 10.968 20.932 1.00 33.49 133 ASN B O 1
ATOM 1917 N N . GLU B 1 134 ? 29.269 10.606 22.729 1.00 45.56 134 GLU B N 1
ATOM 1918 C CA . GLU B 1 134 ? 30.040 11.372 23.753 1.00 48.60 134 GLU B CA 1
ATOM 1919 C C . GLU B 1 134 ? 31.422 10.727 23.919 1.00 52.85 134 GLU B C 1
ATOM 1920 O O . GLU B 1 134 ? 31.486 9.488 24.064 1.00 58.28 134 GLU B O 1
ATOM 1926 N N . VAL B 1 135 ? 32.493 11.522 23.860 1.00 59.66 135 VAL B N 1
ATOM 1927 C CA . VAL B 1 135 ? 33.886 11.061 24.153 1.00 64.52 135 VAL B CA 1
ATOM 1928 C C . VAL B 1 135 ? 34.418 11.839 25.362 1.00 62.93 135 VAL B C 1
ATOM 1929 O O . VAL B 1 135 ? 34.894 11.191 26.293 1.00 63.11 135 VAL B O 1
#

Secondary structure (DSSP, 8-state):
--SSHHHHHHHHHHHHHHHHHTTSS-HHHHHHHHHHHHHHHHHT----HHHHHHHHHHHHHHHHHHHHHHS-STTHHHHHHHHHHHHHHHHHHHHSS--HHHHHHHHHHHHHHTTSGGG-/--SHHHHHHHHHHHHHHHHHHSSS-HHHHHHHHHHHHHHHHHHHHTTTTS--HHHHHHHHHHHHHHHHHHHHHHS-STTHHHHHHHHHHHHHHHHHHHHSS--HHHHHHHHHHHHHHTTSGGG--

InterPro domains:
  IPR031913 Spidroin, N-terminal [PF16763] (29-152)
  IPR038243 Spidroin, N-terminal domain superfamily [G3DSA:1.10.274.70] (34-158)

Foldseek 3Di:
DLPDLVLLVQLLVQLLVLVVVPVPDDPVLSVQSSVQSVVLSVVLPVDDPVSNVVSLLSNLLSLLVSLLVVDDLVCSVVSLVSSLVSQQVSCCVSPVGSPVVSNVSSSVSNVVVCPDPVRD/DLDLVLLVLLLVQLLVLVVVLVPADPVLSVQSSVQSVVLSVVLVVQCPPHRDPVSNVVSLLVNLLSLLVSLLVRDLQDCSVVSLVSSLVSQQVSCCVRPVGSPVVSSVSSVVSNVVVSPDPVSHD

Organism: Trichonephila clavipes (NCBI:txid2585209)

Radius of gyration: 17.0 Å; Cα contacts (8 Å, |Δi|>4): 346; chains: 2; bounding box: 46×34×47 Å